Protein AF-A0A0D0DES0-F1 (afdb_monomer_lite)

Radius of gyration: 24.48 Å; chains: 1; bounding box: 82×35×66 Å

Structure (mmCIF, N/CA/C/O backbone):
data_AF-A0A0D0DES0-F1
#
_entry.id   AF-A0A0D0DES0-F1
#
loop_
_atom_site.group_PDB
_atom_site.id
_atom_site.type_symbol
_atom_site.label_atom_id
_atom_site.label_alt_id
_atom_site.label_comp_id
_atom_site.label_asym_id
_atom_site.label_entity_id
_atom_site.label_seq_id
_atom_site.pdbx_PDB_ins_code
_atom_site.Cartn_x
_atom_site.Cartn_y
_atom_site.Cartn_z
_atom_site.occupancy
_atom_site.B_iso_or_equiv
_atom_site.auth_seq_id
_atom_site.auth_comp_id
_atom_site.auth_asym_id
_atom_site.auth_atom_id
_atom_site.pdbx_PDB_model_num
ATOM 1 N N . MET A 1 1 ? 57.794 11.643 34.210 1.00 41.78 1 MET A N 1
ATOM 2 C CA . MET A 1 1 ? 56.710 10.810 33.647 1.00 41.78 1 MET A CA 1
ATOM 3 C C . MET A 1 1 ? 55.475 11.042 34.507 1.00 41.78 1 MET A C 1
ATOM 5 O O . MET A 1 1 ? 55.497 10.648 35.663 1.00 41.78 1 MET A O 1
ATOM 9 N N . SER A 1 2 ? 54.477 11.775 34.001 1.00 49.25 2 SER A N 1
ATOM 10 C CA . SER A 1 2 ? 53.238 12.084 34.739 1.00 49.25 2 SER A CA 1
ATOM 11 C C . SER A 1 2 ? 52.181 11.017 34.479 1.00 49.25 2 SER A C 1
ATOM 13 O O . SER A 1 2 ? 51.930 10.668 33.328 1.00 49.25 2 SER A O 1
ATOM 15 N N . ILE A 1 3 ? 51.573 10.518 35.551 1.00 53.69 3 ILE A N 1
ATOM 16 C CA . ILE A 1 3 ? 50.451 9.575 35.520 1.00 53.69 3 ILE A CA 1
ATOM 17 C C . ILE A 1 3 ? 49.173 10.373 35.194 1.00 53.69 3 ILE A C 1
ATOM 19 O O . ILE A 1 3 ? 48.960 11.417 35.817 1.00 53.69 3 ILE A O 1
ATOM 23 N N . PRO A 1 4 ? 48.336 9.947 34.229 1.00 51.12 4 PRO A N 1
ATOM 24 C CA . PRO A 1 4 ? 47.089 10.641 33.918 1.00 51.12 4 PRO A CA 1
ATOM 25 C C . PRO A 1 4 ? 46.045 10.426 35.032 1.00 51.12 4 PRO A C 1
ATOM 27 O O . PRO A 1 4 ? 46.088 9.404 35.722 1.00 51.12 4 PRO A O 1
ATOM 30 N N . PRO A 1 5 ? 45.107 11.371 35.234 1.00 58.03 5 PRO A N 1
ATOM 31 C CA . PRO A 1 5 ? 44.097 11.259 36.281 1.00 58.03 5 PRO A CA 1
ATOM 32 C C . PRO A 1 5 ? 43.093 10.134 35.968 1.00 58.03 5 PRO A C 1
ATOM 34 O O . PRO A 1 5 ? 42.875 9.814 34.795 1.00 58.03 5 PRO A O 1
ATOM 37 N N . PRO A 1 6 ? 42.462 9.527 36.990 1.00 58.41 6 PRO A N 1
ATOM 38 C CA . PRO A 1 6 ? 41.463 8.490 36.778 1.00 58.41 6 PRO A CA 1
ATOM 39 C C . PRO A 1 6 ? 40.201 9.082 36.138 1.00 58.41 6 PRO A C 1
ATOM 41 O O . PRO A 1 6 ? 39.759 10.177 36.487 1.00 58.41 6 PRO A O 1
ATOM 44 N N . PHE A 1 7 ? 39.620 8.340 35.193 1.00 40.28 7 PHE A N 1
ATOM 45 C CA . PHE A 1 7 ? 38.347 8.684 34.564 1.00 40.28 7 PHE A CA 1
ATOM 46 C C . PHE A 1 7 ? 37.220 8.774 35.609 1.00 40.28 7 PHE A C 1
ATOM 48 O O . PHE A 1 7 ? 37.188 7.963 36.540 1.00 40.28 7 PHE A O 1
ATOM 55 N N . PRO A 1 8 ? 36.268 9.714 35.462 1.00 44.91 8 PRO A N 1
ATOM 56 C CA . PRO A 1 8 ? 35.098 9.764 36.324 1.00 44.91 8 PRO A CA 1
ATOM 57 C C . PRO A 1 8 ? 34.258 8.498 36.125 1.00 44.91 8 PRO A C 1
ATOM 59 O O . PRO A 1 8 ? 33.900 8.139 35.003 1.00 44.91 8 PRO A O 1
ATOM 62 N N . SER A 1 9 ? 33.956 7.824 37.235 1.00 42.97 9 SER A N 1
ATOM 63 C CA . SER A 1 9 ? 33.038 6.688 37.288 1.00 42.97 9 SER A CA 1
ATOM 64 C C . SER A 1 9 ? 31.652 7.148 36.837 1.00 42.97 9 SER A C 1
ATOM 66 O O . SER A 1 9 ? 30.942 7.843 37.567 1.00 42.97 9 SER A O 1
ATOM 68 N N . VAL A 1 10 ? 31.280 6.806 35.604 1.00 43.94 10 VAL A N 1
ATOM 69 C CA . VAL A 1 10 ? 29.920 6.994 35.106 1.00 43.94 10 VAL A CA 1
ATOM 70 C C . VAL A 1 10 ? 29.057 5.964 35.822 1.00 43.94 10 VAL A C 1
ATOM 72 O O . VAL A 1 10 ? 29.125 4.770 35.533 1.00 43.94 10 VAL A O 1
ATOM 75 N N . SER A 1 11 ? 28.271 6.427 36.794 1.00 47.12 11 SER A N 1
ATOM 76 C CA . SER A 1 11 ? 27.208 5.612 37.379 1.00 47.12 11 SER A CA 1
ATOM 77 C C . SER A 1 11 ? 26.293 5.142 36.245 1.00 47.12 11 SER A C 1
ATOM 79 O O . SER A 1 11 ? 25.890 5.981 35.433 1.00 47.12 11 SER A O 1
ATOM 81 N N . PRO A 1 12 ? 25.974 3.840 36.135 1.00 45.28 12 PRO A N 1
ATOM 82 C CA . PRO A 1 12 ? 25.013 3.393 35.142 1.00 45.28 12 PRO A CA 1
ATOM 83 C C . PRO A 1 12 ? 23.701 4.134 35.390 1.00 45.28 12 PRO A C 1
ATOM 85 O O . PRO A 1 12 ? 23.205 4.174 36.517 1.00 45.28 12 PRO A O 1
ATOM 88 N N . ALA A 1 13 ? 23.188 4.768 34.334 1.00 44.91 13 ALA A N 1
ATOM 89 C CA . ALA A 1 13 ? 21.894 5.422 34.353 1.00 44.91 13 ALA A CA 1
ATOM 90 C C . ALA A 1 13 ? 20.861 4.457 34.945 1.00 44.91 13 ALA A C 1
ATOM 92 O O . ALA A 1 13 ? 20.762 3.302 34.525 1.00 44.91 13 ALA A O 1
ATOM 93 N N . SER A 1 14 ? 20.144 4.937 35.957 1.00 40.06 14 SER A N 1
ATOM 94 C CA . SER A 1 14 ? 19.060 4.233 36.625 1.00 40.06 14 SER A CA 1
ATOM 95 C C . SER A 1 14 ? 18.139 3.594 35.584 1.00 40.06 14 SER A C 1
ATOM 97 O O . SER A 1 14 ? 17.630 4.288 34.703 1.00 40.06 14 SER A O 1
ATOM 99 N N . LEU A 1 15 ? 17.930 2.276 35.677 1.00 38.75 15 LEU A N 1
ATOM 100 C CA . LEU A 1 15 ? 16.876 1.592 34.926 1.00 38.75 15 LEU A CA 1
ATOM 101 C C . LEU A 1 15 ? 15.549 2.347 35.130 1.00 38.75 15 LEU A C 1
ATOM 103 O O . LEU A 1 15 ? 15.260 2.724 36.271 1.00 38.75 15 LEU A O 1
ATOM 107 N N . PRO A 1 16 ? 14.742 2.572 34.074 1.00 35.97 16 PRO A N 1
ATOM 108 C CA . PRO A 1 16 ? 13.443 3.206 34.238 1.00 35.97 16 PRO A CA 1
ATOM 109 C C . PRO A 1 16 ? 12.611 2.391 35.230 1.00 35.97 16 PRO A C 1
ATOM 111 O O . PRO A 1 16 ? 12.548 1.159 35.161 1.00 35.97 16 PRO A O 1
ATOM 114 N N . SER A 1 17 ? 12.037 3.100 36.200 1.00 37.31 17 SER A N 1
ATOM 115 C CA . SER A 1 17 ? 11.248 2.532 37.282 1.00 37.31 17 SER A CA 1
ATOM 116 C C . SER A 1 17 ? 10.073 1.721 36.734 1.00 37.31 17 SER A C 1
ATOM 118 O O . SER A 1 17 ? 9.414 2.092 35.762 1.00 37.31 17 SER A O 1
ATOM 120 N N . GLN A 1 18 ? 9.788 0.591 37.383 1.00 45.06 18 GLN A N 1
ATOM 121 C CA . GLN A 1 18 ? 8.534 -0.126 37.187 1.00 45.06 18 GLN A CA 1
ATOM 122 C C . GLN A 1 18 ? 7.370 0.814 37.532 1.00 45.06 18 GLN A C 1
ATOM 124 O O . GLN A 1 18 ? 7.162 1.131 38.700 1.00 45.06 18 GLN A O 1
ATOM 129 N N . GLY A 1 19 ? 6.624 1.279 36.528 1.00 40.34 19 GLY A N 1
ATOM 130 C CA . GLY A 1 19 ? 5.429 2.093 36.761 1.00 40.34 19 GLY A CA 1
ATOM 131 C C . GLY A 1 19 ? 4.900 2.874 35.562 1.00 40.34 19 GLY A C 1
ATOM 132 O O . GLY A 1 19 ? 3.718 3.214 35.549 1.00 40.34 19 GLY A O 1
ATOM 133 N N . GLU A 1 20 ? 5.705 3.129 34.527 1.00 42.62 20 GLU A N 1
ATOM 134 C CA . GLU A 1 20 ? 5.168 3.738 33.309 1.00 42.62 20 GLU A CA 1
ATOM 135 C C . GLU A 1 20 ? 4.327 2.715 32.550 1.00 42.62 20 GLU A C 1
ATOM 137 O O . GLU A 1 20 ? 4.817 1.758 31.946 1.00 42.62 20 GLU A O 1
ATOM 142 N N . THR A 1 21 ? 3.012 2.904 32.611 1.00 59.81 21 THR A N 1
ATOM 143 C CA . THR A 1 21 ? 2.074 2.101 31.841 1.00 59.81 21 THR A CA 1
ATOM 144 C C . THR A 1 21 ? 2.213 2.508 30.376 1.00 59.81 21 THR A C 1
ATOM 146 O O . THR A 1 21 ? 1.573 3.452 29.919 1.00 59.81 21 THR A O 1
ATOM 149 N N . VAL A 1 22 ? 3.100 1.827 29.648 1.00 76.31 22 VAL A N 1
ATOM 150 C CA . VAL A 1 22 ? 3.381 2.125 28.239 1.00 76.31 22 VAL A CA 1
ATOM 151 C C . VAL A 1 22 ? 2.098 1.961 27.428 1.00 76.31 22 VAL A C 1
ATOM 153 O O . VAL A 1 22 ? 1.585 0.850 27.261 1.00 76.31 22 VAL A O 1
ATOM 156 N N . MET A 1 23 ? 1.580 3.080 26.925 1.00 82.94 23 MET A N 1
ATOM 157 C CA . MET A 1 23 ? 0.444 3.099 26.012 1.00 82.94 23 MET A CA 1
ATOM 158 C C . MET A 1 23 ? 0.814 2.383 24.714 1.00 82.94 23 MET A C 1
ATOM 160 O O . MET A 1 23 ? 1.867 2.631 24.126 1.00 82.94 23 MET A O 1
ATOM 164 N N . LYS A 1 24 ? -0.066 1.490 24.262 1.00 88.00 24 LYS A N 1
ATOM 165 C CA . LYS A 1 24 ? 0.086 0.730 23.022 1.00 88.00 24 LYS A CA 1
ATOM 166 C C . LYS A 1 24 ? -1.091 1.019 22.112 1.00 88.00 24 LYS A C 1
ATOM 168 O O . LYS A 1 24 ? -2.218 1.160 22.571 1.00 88.00 24 LYS A O 1
ATOM 173 N N . MET A 1 25 ? -0.856 1.061 20.813 1.00 87.44 25 MET A N 1
ATOM 174 C CA . MET A 1 25 ? -1.931 1.179 19.845 1.00 87.44 25 MET A CA 1
ATOM 175 C C . MET A 1 25 ? -2.432 -0.202 19.436 1.00 87.44 25 MET A C 1
ATOM 177 O O . MET A 1 25 ? -1.666 -1.084 19.048 1.00 87.44 25 MET A O 1
ATOM 181 N N . TRP A 1 26 ? -3.742 -0.379 19.505 1.00 90.06 26 TRP A N 1
ATOM 182 C CA . TRP A 1 26 ? -4.435 -1.605 19.147 1.00 90.06 26 TRP A CA 1
ATOM 183 C C . TRP A 1 26 ? -5.313 -1.357 17.933 1.00 90.06 26 TRP A C 1
ATOM 185 O O . TRP A 1 26 ? -6.008 -0.349 17.863 1.00 90.06 26 TRP A O 1
ATOM 195 N N . PHE A 1 27 ? -5.302 -2.295 16.994 1.00 89.06 27 PHE A N 1
ATOM 196 C CA . PHE A 1 27 ? -6.230 -2.348 15.873 1.00 89.06 27 PHE A CA 1
ATOM 197 C C . PHE A 1 27 ? -7.371 -3.300 16.230 1.00 89.06 27 PHE A C 1
ATOM 199 O O . PHE A 1 27 ? -7.124 -4.468 16.539 1.00 89.06 27 PHE A O 1
ATOM 206 N N . VAL A 1 28 ? -8.609 -2.811 16.216 1.00 92.25 28 VAL A N 1
ATOM 207 C CA . VAL A 1 28 ? -9.776 -3.501 16.779 1.00 92.25 28 VAL A CA 1
ATOM 208 C C . VAL A 1 28 ? -10.879 -3.649 15.733 1.00 92.25 28 VAL A C 1
ATOM 210 O O . VAL A 1 28 ? -11.209 -2.711 15.008 1.00 92.25 28 VAL A O 1
ATOM 213 N N . ARG A 1 29 ? -11.460 -4.849 15.645 1.00 93.31 29 ARG A N 1
ATOM 214 C CA . ARG A 1 29 ? -12.642 -5.160 14.833 1.00 93.31 29 ARG A CA 1
ATOM 215 C C . ARG A 1 29 ? -13.907 -5.004 15.659 1.00 93.31 29 ARG A C 1
ATOM 217 O O . ARG A 1 29 ? -14.063 -5.697 16.663 1.00 93.31 29 ARG A O 1
ATOM 224 N N . ILE A 1 30 ? -14.826 -4.188 15.164 1.00 95.38 30 ILE A N 1
ATOM 225 C CA . ILE A 1 30 ? -16.129 -3.940 15.768 1.00 95.38 30 ILE A CA 1
ATOM 226 C C . ILE A 1 30 ? -17.228 -4.697 15.013 1.00 95.38 30 ILE A C 1
ATOM 228 O O . ILE A 1 30 ? -17.261 -4.696 13.780 1.00 95.38 30 ILE A O 1
ATOM 232 N N . ILE A 1 31 ? -18.125 -5.348 15.755 1.00 92.38 31 ILE A N 1
ATOM 233 C CA . ILE A 1 31 ? -19.347 -5.980 15.253 1.00 92.38 31 ILE A CA 1
ATOM 234 C C . ILE A 1 31 ? -20.558 -5.474 16.070 1.00 92.38 31 ILE A C 1
ATOM 236 O O . ILE A 1 31 ? -20.526 -5.532 17.298 1.00 92.38 31 ILE A O 1
ATOM 240 N N . PRO A 1 32 ? -21.633 -4.994 15.418 1.00 92.06 32 PRO A N 1
ATOM 241 C CA . PRO A 1 32 ? -21.738 -4.763 13.976 1.00 92.06 32 PRO A CA 1
ATOM 242 C C . PRO A 1 32 ? -20.814 -3.620 13.523 1.00 92.06 32 PRO A C 1
ATOM 244 O O . PRO A 1 32 ? -20.529 -2.699 14.285 1.00 92.06 32 PRO A O 1
ATOM 247 N N . ALA A 1 33 ? -20.343 -3.666 12.272 1.00 88.62 33 ALA A N 1
ATOM 248 C CA . ALA A 1 33 ? -19.407 -2.668 11.735 1.00 88.62 33 ALA A CA 1
ATOM 249 C C . ALA A 1 33 ? -19.958 -1.230 11.806 1.00 88.62 33 ALA A C 1
ATOM 251 O O . ALA A 1 33 ? -19.199 -0.286 12.010 1.00 88.62 33 ALA A O 1
ATOM 252 N N . SER A 1 34 ? -21.284 -1.079 11.718 1.00 91.06 34 SER A N 1
ATOM 253 C CA . SER A 1 34 ? -22.003 0.190 11.873 1.00 91.06 34 SER A CA 1
ATOM 254 C C . SER A 1 34 ? -21.819 0.852 13.243 1.00 91.06 34 SER A C 1
ATOM 256 O O . SER A 1 34 ? -22.019 2.056 13.359 1.00 91.06 34 SER A O 1
ATOM 258 N N . SER A 1 35 ? -21.427 0.102 14.278 1.00 94.62 35 SER A N 1
ATOM 259 C CA . SER A 1 35 ? -21.197 0.641 15.624 1.00 94.62 35 SER A CA 1
ATOM 260 C C . SER A 1 35 ? -19.789 1.216 15.818 1.00 94.62 35 SER A C 1
ATOM 262 O O . SER A 1 35 ? -19.513 1.768 16.882 1.00 94.62 35 SER A O 1
ATOM 264 N N . ALA A 1 36 ? -18.886 1.112 14.835 1.00 92.25 36 ALA A N 1
ATOM 265 C CA . ALA A 1 36 ? -17.485 1.516 14.992 1.00 92.25 36 ALA A CA 1
ATOM 266 C C . ALA A 1 36 ? -17.313 2.995 15.359 1.00 92.25 36 ALA A C 1
ATOM 268 O O . ALA A 1 36 ? -16.625 3.292 16.336 1.00 92.25 36 ALA A O 1
ATOM 269 N N . SER A 1 37 ? -17.985 3.910 14.654 1.00 92.94 37 SER A N 1
ATOM 270 C CA . SER A 1 37 ? -17.907 5.349 14.944 1.00 92.94 37 SER A CA 1
ATOM 271 C C . SER A 1 37 ? -18.422 5.674 16.349 1.00 92.94 37 SER A C 1
ATOM 273 O O . SER A 1 37 ? -17.828 6.473 17.075 1.00 92.94 37 SER A O 1
ATOM 275 N N . TYR A 1 38 ? -19.512 5.017 16.762 1.00 94.94 38 TYR A N 1
ATOM 276 C CA . TYR A 1 38 ? -20.087 5.182 18.095 1.00 94.94 38 TYR A CA 1
ATOM 277 C C . TYR A 1 38 ? -19.131 4.682 19.184 1.00 94.94 38 TYR A C 1
ATOM 279 O O . TYR A 1 38 ? -18.850 5.412 20.133 1.00 94.94 38 TYR A O 1
ATOM 287 N N . ILE A 1 39 ? -18.568 3.481 19.030 1.00 96.12 39 ILE A N 1
ATOM 288 C CA . ILE A 1 39 ? -17.618 2.915 19.998 1.00 96.12 39 ILE A CA 1
ATOM 289 C C . ILE A 1 39 ? -16.345 3.759 20.087 1.00 96.12 39 ILE A C 1
ATOM 291 O O . ILE A 1 39 ? -15.898 4.053 21.194 1.00 96.12 39 ILE A O 1
ATOM 295 N N . ALA A 1 40 ? -15.806 4.229 18.958 1.00 94.44 40 ALA A N 1
ATOM 296 C CA . ALA A 1 40 ? -14.666 5.143 18.951 1.00 94.44 40 ALA A CA 1
ATOM 297 C C . ALA A 1 40 ? -14.977 6.443 19.716 1.00 94.44 40 ALA A C 1
ATOM 299 O O . ALA A 1 40 ? -14.160 6.910 20.507 1.00 94.44 40 ALA A O 1
ATOM 300 N N . SER A 1 41 ? -16.176 7.011 19.543 1.00 94.94 41 SER A N 1
ATOM 301 C CA . SER A 1 41 ? -16.619 8.178 20.318 1.00 94.94 41 SER A CA 1
ATOM 302 C C . SER A 1 41 ? -16.689 7.884 21.820 1.00 94.94 41 SER A C 1
ATOM 304 O O . SER A 1 41 ? -16.251 8.704 22.625 1.00 94.94 41 SER A O 1
ATOM 306 N N . MET A 1 42 ? -17.192 6.711 22.211 1.00 95.56 42 MET A N 1
ATOM 307 C CA . MET A 1 42 ? -17.300 6.315 23.619 1.00 95.56 42 MET A CA 1
ATOM 308 C C . MET A 1 42 ? -15.932 6.087 24.271 1.00 95.56 42 MET A C 1
ATOM 310 O O . MET A 1 42 ? -15.712 6.551 25.388 1.00 95.56 42 MET A O 1
ATOM 314 N N . TRP A 1 43 ? -14.984 5.473 23.563 1.00 95.56 43 TRP A N 1
ATOM 315 C CA . TRP A 1 43 ? -13.596 5.364 24.020 1.00 95.56 43 TRP A CA 1
ATOM 316 C C . TRP A 1 43 ? -12.926 6.730 24.185 1.00 95.56 43 TRP A C 1
ATOM 318 O O . TRP A 1 43 ? -12.323 6.975 25.228 1.00 95.56 43 TRP A O 1
ATOM 328 N N . ASN A 1 44 ? -13.115 7.650 23.233 1.00 94.25 44 ASN A N 1
ATOM 329 C CA . ASN A 1 44 ? -12.605 9.020 23.358 1.00 94.25 44 ASN A CA 1
ATOM 330 C C . ASN A 1 44 ? -13.195 9.753 24.571 1.00 94.25 44 ASN A C 1
ATOM 332 O O . ASN A 1 44 ? -12.462 10.417 25.301 1.00 94.25 44 ASN A O 1
ATOM 336 N N . LYS A 1 45 ? -14.498 9.596 24.843 1.00 94.00 45 LYS A N 1
ATOM 337 C CA . LYS A 1 45 ? -15.144 10.169 26.041 1.00 94.00 45 LYS A CA 1
ATOM 338 C C . LYS A 1 45 ? -14.568 9.628 27.350 1.00 94.00 45 LYS A C 1
ATOM 340 O O . LYS A 1 45 ? -14.600 10.327 28.355 1.00 94.00 45 LYS A O 1
ATOM 345 N N . ALA A 1 46 ? -14.036 8.412 27.334 1.00 91.56 46 ALA A N 1
ATOM 346 C CA . ALA A 1 46 ? -13.372 7.791 28.473 1.00 91.56 46 ALA A CA 1
ATOM 347 C C . ALA A 1 46 ? -11.857 8.062 28.530 1.00 91.56 46 ALA A C 1
ATOM 349 O O . ALA A 1 46 ? -11.153 7.444 29.325 1.00 91.56 46 ALA A O 1
ATOM 350 N N . GLY A 1 47 ? -11.343 8.959 27.682 1.00 90.56 47 GLY A N 1
ATOM 351 C CA . GLY A 1 47 ? -9.933 9.350 27.666 1.00 90.56 47 GLY A CA 1
ATOM 352 C C . GLY A 1 47 ? -9.011 8.411 26.885 1.00 90.56 47 GLY A C 1
ATOM 353 O O . GLY A 1 47 ? -7.796 8.592 26.921 1.00 90.56 47 GLY A O 1
ATOM 354 N N . LEU A 1 48 ? -9.550 7.428 26.159 1.00 91.75 48 LEU A N 1
ATOM 355 C CA . LEU A 1 48 ? -8.763 6.588 25.258 1.00 91.75 48 LEU A CA 1
ATOM 356 C C . LEU A 1 48 ? -8.712 7.240 23.878 1.00 91.75 48 LEU A C 1
ATOM 358 O O . LEU A 1 48 ? -9.750 7.429 23.250 1.00 91.75 48 LEU A O 1
ATOM 362 N N . ALA A 1 49 ? -7.512 7.544 23.381 1.00 89.31 49 ALA A N 1
ATOM 363 C CA . ALA A 1 49 ? -7.348 8.080 22.033 1.00 89.31 49 ALA A CA 1
ATOM 364 C C . ALA A 1 49 ? -7.757 7.018 21.002 1.00 89.31 49 ALA A C 1
ATOM 366 O O . ALA A 1 49 ? -7.014 6.059 20.769 1.00 89.31 49 ALA A O 1
ATOM 367 N N . ALA A 1 50 ? -8.942 7.178 20.412 1.00 90.62 50 ALA A N 1
ATOM 368 C CA . ALA A 1 50 ? -9.529 6.226 19.481 1.00 90.62 50 ALA A CA 1
ATOM 369 C C . ALA A 1 50 ? -9.936 6.888 18.161 1.00 90.62 50 ALA A C 1
ATOM 371 O O . ALA A 1 50 ? -10.447 8.007 18.133 1.00 90.62 50 ALA A O 1
ATOM 372 N N . SER A 1 51 ? -9.751 6.181 17.050 1.00 84.56 51 SER A N 1
ATOM 373 C CA . SER A 1 51 ? -10.095 6.676 15.718 1.00 84.56 51 SER A CA 1
ATOM 374 C C . SER A 1 51 ? -10.639 5.551 14.850 1.00 84.56 51 SER A C 1
ATOM 376 O O . SER A 1 51 ? -10.056 4.469 14.776 1.00 84.56 51 SER A O 1
ATOM 378 N N . GLU A 1 52 ? -11.769 5.790 14.188 1.00 82.19 52 GLU A N 1
ATOM 379 C CA . GLU A 1 52 ? -12.252 4.864 13.169 1.00 82.19 52 GLU A CA 1
ATOM 380 C C . GLU A 1 52 ? -11.340 4.918 11.939 1.00 82.19 52 GLU A C 1
ATOM 382 O O . GLU A 1 52 ? -10.924 5.981 11.469 1.00 82.19 52 GLU A O 1
ATOM 387 N N . HIS A 1 53 ? -11.029 3.749 11.394 1.00 74.06 53 HIS A N 1
ATOM 388 C CA . HIS A 1 53 ? -10.185 3.642 10.224 1.00 74.06 53 HIS A CA 1
ATOM 389 C C . HIS A 1 53 ? -10.952 4.057 8.961 1.00 74.06 53 HIS A C 1
ATOM 391 O O . HIS A 1 53 ? -11.860 3.358 8.517 1.00 74.06 53 HIS A O 1
ATOM 397 N N . LYS A 1 54 ? -10.519 5.144 8.309 1.00 58.91 54 LYS A N 1
ATOM 398 C CA . LYS A 1 54 ? -11.199 5.740 7.139 1.00 58.91 54 LYS A CA 1
ATOM 399 C C . LYS A 1 54 ? -11.454 4.772 5.977 1.00 58.91 54 LYS A C 1
ATOM 401 O O . LYS A 1 54 ? -12.428 4.929 5.254 1.00 58.91 54 LYS A O 1
ATOM 406 N N . LEU A 1 55 ? -10.565 3.798 5.777 1.00 53.28 55 LEU A N 1
ATOM 407 C CA . LEU A 1 55 ? -10.649 2.860 4.649 1.00 53.28 55 LEU A CA 1
ATOM 408 C C . LEU A 1 55 ? -11.304 1.521 5.002 1.00 53.28 55 LEU A C 1
ATOM 410 O O . LEU A 1 55 ? -11.687 0.784 4.099 1.00 53.28 55 LEU A O 1
ATOM 414 N N . LEU A 1 56 ? -11.389 1.172 6.291 1.00 65.62 56 LEU A N 1
ATOM 415 C CA . LEU A 1 56 ? -11.721 -0.184 6.724 1.00 65.62 56 LEU A CA 1
ATOM 416 C C . LEU A 1 56 ? -12.923 -0.134 7.647 1.00 65.62 56 LEU A C 1
ATOM 418 O O . LEU A 1 56 ? -12.799 0.076 8.851 1.00 65.62 56 LEU A O 1
ATOM 422 N N . TRP A 1 57 ? -14.093 -0.334 7.053 1.00 75.88 57 TRP A N 1
ATOM 423 C CA . TRP A 1 57 ? -15.348 -0.228 7.775 1.00 75.88 57 TRP A CA 1
ATOM 424 C C . TRP A 1 57 ? -15.413 -1.229 8.935 1.00 75.88 57 TRP A C 1
ATOM 426 O O . TRP A 1 57 ? -15.021 -2.395 8.802 1.00 75.88 57 TRP A O 1
ATOM 436 N N . GLY A 1 58 ? -15.874 -0.766 10.097 1.00 83.38 58 GLY A N 1
ATOM 437 C CA . GLY A 1 58 ? -15.914 -1.583 11.306 1.00 83.38 58 GLY A CA 1
ATOM 438 C C . GLY A 1 58 ? -14.565 -1.728 12.014 1.00 83.38 58 GLY A C 1
ATOM 439 O O . GLY A 1 58 ? -14.439 -2.589 12.886 1.00 83.38 58 GLY A O 1
ATOM 440 N N . ARG A 1 59 ? -13.532 -0.960 11.637 1.00 86.88 59 ARG A N 1
ATOM 441 C CA . ARG A 1 59 ? -12.207 -1.010 12.272 1.00 86.88 59 ARG A CA 1
ATOM 442 C C . ARG A 1 59 ? -11.909 0.275 13.019 1.00 86.88 59 ARG A C 1
ATOM 444 O O . ARG A 1 59 ? -12.087 1.364 12.488 1.00 86.88 59 ARG A O 1
ATOM 451 N N . VAL A 1 60 ? -11.407 0.132 14.236 1.00 89.69 60 VAL A N 1
ATOM 452 C CA . VAL A 1 60 ? -11.042 1.248 15.108 1.00 89.69 60 VAL A CA 1
ATOM 453 C C . VAL A 1 60 ? -9.631 1.017 15.620 1.00 89.69 60 VAL A C 1
ATOM 455 O O . VAL A 1 60 ? -9.277 -0.107 15.978 1.00 89.69 60 VAL A O 1
ATOM 458 N N . THR A 1 61 ? -8.820 2.064 15.658 1.00 89.50 61 THR A N 1
ATOM 459 C CA . THR A 1 61 ? -7.580 2.067 16.431 1.00 89.50 61 THR A CA 1
ATOM 460 C C . THR A 1 61 ? -7.815 2.714 17.779 1.00 89.50 61 THR A C 1
ATOM 462 O O . THR A 1 61 ? -8.570 3.676 17.882 1.00 89.50 61 THR A O 1
ATOM 465 N N . VAL A 1 62 ? -7.184 2.181 18.821 1.00 91.56 62 VAL A N 1
ATOM 466 C CA . VAL A 1 62 ? -7.281 2.721 20.179 1.00 91.56 62 VAL A CA 1
ATOM 467 C C . VAL A 1 62 ? -5.929 2.638 20.874 1.00 91.56 62 VAL A C 1
ATOM 469 O O . VAL A 1 62 ? -5.263 1.603 20.827 1.00 91.56 62 VAL A O 1
ATOM 472 N N . SER A 1 63 ? -5.508 3.734 21.500 1.00 90.69 63 SER A N 1
ATOM 473 C CA . SER A 1 63 ? -4.331 3.762 22.365 1.00 90.69 63 SER A CA 1
ATOM 474 C C . SER A 1 63 ? -4.730 3.344 23.776 1.00 90.69 63 SER A C 1
ATOM 476 O O . SER A 1 63 ? -5.547 4.005 24.417 1.00 90.69 63 SER A O 1
ATOM 478 N N . ALA A 1 64 ? -4.195 2.219 24.238 1.00 91.94 64 ALA A N 1
ATOM 479 C CA . ALA A 1 64 ? -4.457 1.667 25.556 1.00 91.94 64 ALA A CA 1
ATOM 480 C C . ALA A 1 64 ? -3.293 0.778 26.035 1.00 91.94 64 ALA A C 1
ATOM 482 O O . ALA A 1 64 ? -2.614 0.148 25.220 1.00 91.94 64 ALA A O 1
ATOM 483 N N . PRO A 1 65 ? -3.086 0.635 27.352 1.00 90.56 65 PRO A N 1
ATOM 484 C CA . PRO A 1 65 ? -2.069 -0.265 27.907 1.00 90.56 65 PRO A CA 1
ATOM 485 C C . PRO A 1 65 ? -2.259 -1.730 27.505 1.00 90.56 65 PRO A C 1
ATOM 487 O O . PRO A 1 65 ? -1.304 -2.462 27.230 1.00 90.56 65 PRO A O 1
ATOM 490 N N . SER A 1 66 ? -3.519 -2.163 27.476 1.00 93.19 66 SER A N 1
ATOM 491 C CA . SER A 1 66 ? -3.921 -3.541 27.238 1.00 93.19 66 SER A CA 1
ATOM 492 C C . SER A 1 66 ? -5.329 -3.605 26.634 1.00 93.19 66 SER A C 1
ATOM 494 O O . SER A 1 66 ? -6.088 -2.634 26.707 1.00 93.19 66 SER A O 1
ATOM 496 N N . PRO A 1 67 ? -5.724 -4.765 26.080 1.00 93.25 67 PRO A N 1
ATOM 497 C CA . PRO A 1 67 ? -7.068 -4.953 25.553 1.00 93.25 67 PRO A CA 1
ATOM 498 C C . PRO A 1 67 ? -8.172 -4.826 26.598 1.00 93.25 67 PRO A C 1
ATOM 500 O O . PRO A 1 67 ? -9.251 -4.319 26.300 1.00 93.25 67 PRO A O 1
ATOM 503 N N . SER A 1 68 ? -7.893 -5.238 27.838 1.00 93.12 68 SER A N 1
ATOM 504 C CA . SER A 1 68 ? -8.859 -5.131 28.932 1.00 93.12 68 SER A CA 1
ATOM 505 C C . SER A 1 68 ? -9.300 -3.686 29.156 1.00 93.12 68 SER A C 1
ATOM 507 O O . SER A 1 68 ? -10.487 -3.451 29.357 1.00 93.12 68 SER A O 1
ATOM 509 N N . THR A 1 69 ? -8.391 -2.711 29.035 1.00 93.62 69 THR A N 1
ATOM 510 C CA . THR A 1 69 ? -8.706 -1.292 29.235 1.00 93.62 69 THR A CA 1
ATOM 511 C C . THR A 1 69 ? -9.835 -0.820 28.323 1.00 93.62 69 THR A C 1
ATOM 513 O O . THR A 1 69 ? -10.809 -0.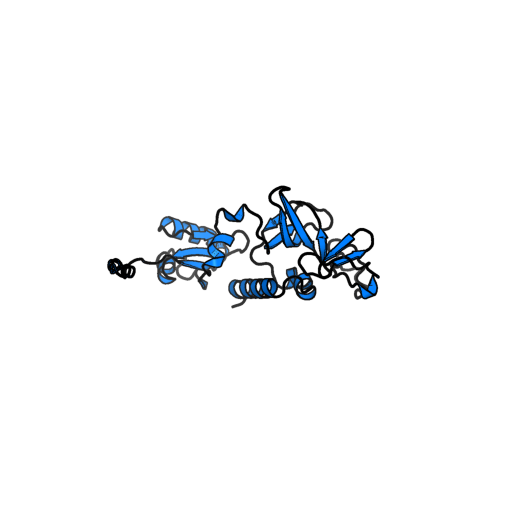260 28.811 1.00 93.62 69 THR A O 1
ATOM 516 N N . PHE A 1 70 ? -9.755 -1.065 27.012 1.00 93.56 70 PHE A N 1
ATOM 517 C CA . PHE A 1 70 ? -10.804 -0.597 26.102 1.00 93.56 70 PHE A CA 1
ATOM 518 C C . PHE A 1 70 ? -12.051 -1.492 26.122 1.00 93.56 70 PHE A C 1
ATOM 520 O O . PHE A 1 70 ? -13.147 -1.003 25.865 1.00 93.56 70 PHE A O 1
ATOM 527 N N . ILE A 1 71 ? -11.930 -2.776 26.476 1.00 95.38 71 ILE A N 1
ATOM 528 C CA . ILE A 1 71 ? -13.092 -3.665 26.631 1.00 95.38 71 ILE A CA 1
ATOM 529 C C . ILE A 1 71 ? -13.955 -3.234 27.826 1.00 95.38 71 ILE A C 1
ATOM 531 O O . ILE A 1 71 ? -15.173 -3.170 27.700 1.00 95.38 71 ILE A O 1
ATOM 535 N N . HIS A 1 72 ? -13.348 -2.870 28.960 1.00 92.88 72 HIS A N 1
ATOM 536 C CA . HIS A 1 72 ? -14.085 -2.425 30.154 1.00 92.88 72 HIS A CA 1
ATOM 537 C C . HIS A 1 72 ? -14.839 -1.106 29.967 1.00 92.88 72 HIS A C 1
ATOM 539 O O . HIS A 1 72 ? -15.796 -0.834 30.683 1.00 92.88 72 HIS A O 1
ATOM 545 N N . VAL A 1 73 ? -14.407 -0.296 29.007 1.00 92.75 73 VAL A N 1
ATOM 546 C CA . VAL A 1 73 ? -14.995 1.011 28.700 1.00 92.75 73 VAL A CA 1
ATOM 547 C C . VAL A 1 73 ? -16.145 0.895 27.688 1.00 92.75 73 VAL A C 1
ATOM 549 O O . VAL A 1 73 ? -16.812 1.882 27.374 1.00 92.75 73 VAL A O 1
ATOM 552 N N . LEU A 1 74 ? -16.410 -0.307 27.162 1.00 93.75 74 LEU A N 1
ATOM 553 C CA . LEU A 1 74 ? -17.499 -0.505 26.214 1.00 93.75 74 LEU A CA 1
ATOM 554 C C . LEU A 1 74 ? -18.857 -0.128 26.831 1.00 93.75 74 LEU A C 1
ATOM 556 O O . LEU A 1 74 ? -19.131 -0.450 27.990 1.00 93.75 74 LEU A O 1
ATOM 560 N N . PRO A 1 75 ? -19.749 0.506 26.050 1.00 90.44 75 PRO A N 1
ATOM 561 C CA . PRO A 1 75 ? -21.118 0.751 26.480 1.00 90.44 75 PRO A CA 1
ATOM 562 C C . PRO A 1 75 ? -21.820 -0.568 26.838 1.00 90.44 75 PRO A C 1
ATOM 564 O O . PRO A 1 75 ? -21.639 -1.550 26.114 1.00 90.44 75 PRO A O 1
ATOM 567 N N . PRO A 1 76 ? -22.695 -0.603 27.860 1.00 90.62 76 PRO A N 1
ATOM 568 C CA . PRO A 1 76 ? -23.421 -1.822 28.232 1.00 90.62 76 PRO A CA 1
ATOM 569 C C . PRO A 1 76 ? -24.212 -2.448 27.074 1.00 90.62 76 PRO A C 1
ATOM 571 O O . PRO A 1 76 ? -24.279 -3.667 26.957 1.00 90.62 76 PRO A O 1
ATOM 574 N N . SER A 1 77 ? -24.753 -1.618 26.175 1.00 91.19 77 SER A N 1
ATOM 575 C CA . SER A 1 77 ? -25.477 -2.051 24.970 1.00 91.19 77 SER A CA 1
ATOM 576 C C . SER A 1 77 ? -24.590 -2.665 23.878 1.00 91.19 77 SER A C 1
ATOM 578 O O . SER A 1 77 ? -25.110 -3.203 22.907 1.00 91.19 77 SER A O 1
ATOM 580 N N . HIS A 1 78 ? -23.266 -2.569 24.015 1.00 93.00 78 HIS A N 1
ATOM 581 C CA . HIS A 1 78 ? -22.258 -2.969 23.028 1.00 93.00 78 HIS A CA 1
ATOM 582 C C . HIS A 1 78 ? -21.109 -3.758 23.686 1.00 93.00 78 HIS A C 1
ATOM 584 O O . HIS A 1 78 ? -19.973 -3.751 23.207 1.00 93.00 78 HIS A O 1
ATOM 590 N N . SER A 1 79 ? -21.389 -4.444 24.798 1.00 90.62 79 SER A N 1
ATOM 591 C CA . SER A 1 79 ? -20.390 -5.158 25.608 1.00 90.62 79 SER A CA 1
ATOM 592 C C . SER A 1 79 ? -19.653 -6.263 24.841 1.00 90.62 79 SER A C 1
ATOM 594 O O . SER A 1 79 ? -18.490 -6.541 25.120 1.00 90.62 79 SER A O 1
ATOM 596 N N . SER A 1 80 ? -20.295 -6.852 23.829 1.00 91.00 80 SER A N 1
ATOM 597 C CA . SER A 1 80 ? -19.729 -7.884 22.953 1.00 91.00 80 SER A CA 1
ATOM 598 C C . SER A 1 80 ? -19.286 -7.355 21.586 1.00 91.00 80 SER A C 1
ATOM 600 O O . SER A 1 80 ? -19.051 -8.138 20.667 1.00 91.00 80 SER A O 1
ATOM 602 N N . SER A 1 81 ? -19.202 -6.033 21.401 1.00 92.62 81 SER A N 1
ATOM 603 C CA . SER A 1 81 ? -18.946 -5.466 20.075 1.00 92.62 81 SER A CA 1
ATOM 604 C C . SER A 1 81 ? -17.500 -5.591 19.607 1.00 92.62 81 SER A C 1
ATOM 606 O O . SER A 1 81 ? -17.242 -5.475 18.412 1.00 92.62 81 SER A O 1
ATOM 608 N N . VAL A 1 82 ? -16.546 -5.851 20.500 1.00 94.19 82 VAL A N 1
ATOM 609 C CA . VAL A 1 82 ? -15.166 -6.163 20.107 1.00 94.19 82 VAL A CA 1
ATOM 610 C C . VAL A 1 82 ? -15.093 -7.629 19.684 1.00 94.19 82 VAL A C 1
ATOM 612 O O . VAL A 1 82 ? -15.160 -8.522 20.519 1.00 94.19 82 VAL A O 1
ATOM 615 N N . ASN A 1 83 ? -14.917 -7.878 18.386 1.00 90.88 83 ASN A N 1
ATOM 616 C CA . ASN A 1 83 ? -14.784 -9.238 17.857 1.00 90.88 83 ASN A CA 1
ATOM 617 C C . ASN A 1 83 ? -13.340 -9.750 17.954 1.00 90.88 83 ASN A C 1
ATOM 619 O O . ASN A 1 83 ? -13.076 -10.856 18.411 1.00 90.88 83 ASN A O 1
ATOM 623 N N . CYS A 1 84 ? -12.376 -8.945 17.505 1.00 89.38 84 CYS A N 1
ATOM 624 C CA . CYS A 1 84 ? -10.964 -9.295 17.606 1.00 89.38 84 CYS A CA 1
ATOM 625 C C . CYS A 1 84 ? -10.081 -8.049 17.617 1.00 89.38 84 CYS A C 1
ATOM 627 O O . CYS A 1 84 ? -10.465 -6.998 17.108 1.00 89.38 84 CYS A O 1
ATOM 629 N N . TYR A 1 85 ? -8.879 -8.176 18.173 1.00 92.69 85 TYR A N 1
ATOM 630 C CA . TYR A 1 85 ? -7.886 -7.105 18.199 1.00 92.69 85 TYR A CA 1
ATOM 631 C C . TYR A 1 85 ? -6.478 -7.637 17.913 1.00 92.69 85 TYR A C 1
ATOM 633 O O . TYR A 1 85 ? -6.210 -8.842 17.997 1.00 92.69 85 TYR A O 1
ATOM 641 N N . SER A 1 86 ? -5.579 -6.736 17.535 1.00 88.75 86 SER A N 1
ATOM 642 C CA . SER A 1 86 ? -4.152 -6.996 17.345 1.00 88.75 86 SER A CA 1
ATOM 643 C C . SER A 1 86 ? -3.345 -5.762 17.718 1.00 88.75 86 SER A C 1
ATOM 645 O O . SER A 1 86 ? -3.782 -4.637 17.483 1.00 88.75 86 SER A O 1
ATOM 647 N N . LEU A 1 87 ? -2.162 -5.975 18.284 1.00 87.19 87 LEU A N 1
ATOM 648 C CA . LEU A 1 87 ? -1.221 -4.898 18.562 1.00 87.19 87 LEU A CA 1
ATOM 649 C C . LEU A 1 87 ? -0.713 -4.305 17.239 1.00 87.19 87 LEU A C 1
ATOM 651 O O . LEU A 1 87 ? -0.329 -5.054 16.339 1.00 87.19 87 LEU A O 1
ATOM 655 N N . VAL A 1 88 ? -0.711 -2.978 17.128 1.00 79.06 88 VAL A N 1
ATOM 656 C CA . VAL A 1 88 ? -0.041 -2.266 16.035 1.00 79.06 88 VAL A CA 1
ATOM 657 C C . VAL A 1 88 ? 1.459 -2.220 16.364 1.00 79.06 88 VAL A C 1
ATOM 659 O O . VAL A 1 88 ? 1.803 -1.800 17.473 1.00 79.06 88 VAL A O 1
ATOM 662 N N . PRO A 1 89 ? 2.357 -2.679 15.471 1.00 74.12 89 PRO A N 1
ATOM 663 C CA . PRO A 1 89 ? 3.807 -2.567 15.659 1.00 74.12 89 PRO A CA 1
ATOM 664 C C . PRO A 1 89 ? 4.261 -1.110 15.724 1.00 74.12 89 PRO A C 1
ATOM 666 O O . PRO A 1 89 ? 3.691 -0.281 15.023 1.00 74.12 89 PRO A O 1
ATOM 669 N N . ALA A 1 90 ? 5.280 -0.804 16.539 1.00 66.69 90 ALA A N 1
ATOM 670 C CA . ALA A 1 90 ? 5.802 0.555 16.764 1.00 66.69 90 ALA A CA 1
ATOM 671 C C . ALA A 1 90 ? 6.116 1.302 15.454 1.00 66.69 90 ALA A C 1
ATOM 673 O O . ALA A 1 90 ? 5.784 2.480 15.312 1.00 66.69 90 ALA A O 1
ATOM 674 N N . GLU A 1 91 ? 6.668 0.595 14.466 1.00 60.97 91 GLU A N 1
ATOM 675 C CA . GLU A 1 91 ? 6.964 1.139 13.138 1.00 60.97 91 GLU A CA 1
ATOM 676 C C . GLU A 1 91 ? 5.728 1.626 12.354 1.00 60.97 91 GLU A C 1
ATOM 678 O O . GLU A 1 91 ? 5.831 2.535 11.529 1.00 60.97 91 GLU A O 1
ATOM 683 N N . ASP A 1 92 ? 4.543 1.079 12.631 1.00 61.69 92 ASP A N 1
ATOM 684 C CA . ASP A 1 92 ? 3.315 1.395 11.898 1.00 61.69 92 ASP A CA 1
ATOM 685 C C . ASP A 1 92 ? 2.555 2.596 12.511 1.00 61.69 92 ASP A C 1
ATOM 687 O O . ASP A 1 92 ? 1.654 3.142 11.869 1.00 61.69 92 ASP A O 1
ATOM 691 N N . TYR A 1 93 ? 2.935 3.073 13.710 1.00 60.53 93 TYR A N 1
ATOM 692 C CA . TYR A 1 93 ? 2.273 4.202 14.401 1.00 60.53 93 TYR A CA 1
ATOM 693 C C . TYR A 1 93 ? 2.383 5.490 13.580 1.00 60.53 93 TYR A C 1
ATOM 695 O O . TYR A 1 93 ? 1.411 6.233 13.432 1.00 60.53 93 TYR A O 1
ATOM 703 N N . ILE A 1 94 ? 3.568 5.727 13.013 1.00 52.47 94 ILE A N 1
ATOM 704 C CA . ILE A 1 94 ? 3.882 6.914 12.211 1.00 52.47 94 ILE A CA 1
ATOM 705 C C . ILE A 1 94 ? 3.119 6.873 10.882 1.00 52.47 94 ILE A C 1
ATOM 707 O O . ILE A 1 94 ? 2.596 7.895 10.445 1.00 52.47 94 ILE A O 1
ATOM 711 N N . CYS A 1 95 ? 2.995 5.688 10.274 1.00 52.12 95 CYS A N 1
ATOM 712 C CA . CYS A 1 95 ? 2.303 5.510 8.998 1.00 52.12 95 CYS A CA 1
ATOM 713 C C . CYS A 1 95 ? 0.783 5.659 9.118 1.00 52.12 95 CYS A C 1
ATOM 715 O O . CYS A 1 95 ? 0.142 6.146 8.191 1.00 52.12 95 CYS A O 1
ATOM 717 N N . LEU A 1 96 ? 0.199 5.232 10.240 1.00 50.03 96 LEU A N 1
ATOM 718 C CA . LEU A 1 96 ? -1.248 5.276 10.435 1.00 50.03 96 LEU A CA 1
ATOM 719 C C . LEU A 1 96 ? -1.739 6.631 10.992 1.00 50.03 96 LEU A C 1
ATOM 721 O O . LEU A 1 96 ? -2.869 7.015 10.692 1.00 50.03 96 LEU A O 1
ATOM 725 N N . PHE A 1 97 ? -0.927 7.352 11.788 1.00 47.72 97 PHE A N 1
ATOM 726 C CA . PHE A 1 97 ? -1.394 8.526 12.557 1.00 47.72 97 PHE A CA 1
ATOM 727 C C . PHE A 1 97 ? -0.393 9.691 12.706 1.00 47.72 97 PHE A C 1
ATOM 729 O O . PHE A 1 97 ? -0.718 10.677 13.367 1.00 47.72 97 PHE A O 1
ATOM 736 N N . GLY A 1 98 ? 0.813 9.618 12.133 1.00 39.22 98 GLY A N 1
ATOM 737 C CA . GLY A 1 98 ? 1.826 10.671 12.268 1.00 39.22 98 GLY A CA 1
ATOM 738 C C . GLY A 1 98 ? 1.637 11.852 11.306 1.00 39.22 98 GLY A C 1
ATOM 739 O O . GLY A 1 98 ? 1.125 11.694 10.204 1.00 39.22 98 GLY A O 1
ATOM 740 N N . ILE A 1 99 ? 2.144 13.034 11.681 1.00 37.81 99 ILE A N 1
ATOM 741 C CA . ILE A 1 99 ? 2.282 14.221 10.801 1.00 37.81 99 ILE A CA 1
ATOM 742 C C . ILE A 1 99 ? 3.143 13.899 9.560 1.00 37.81 99 ILE A C 1
ATOM 744 O O . ILE A 1 99 ? 2.942 14.479 8.497 1.00 37.81 99 ILE A O 1
ATOM 748 N N . ALA A 1 100 ? 4.020 12.893 9.655 1.00 39.44 100 ALA A N 1
ATOM 749 C CA . ALA A 1 100 ? 4.745 12.300 8.529 1.00 39.44 100 ALA A CA 1
ATOM 750 C C . ALA A 1 100 ? 3.834 11.673 7.448 1.00 39.44 100 ALA A C 1
ATOM 752 O O . ALA A 1 100 ? 4.315 11.360 6.366 1.00 39.44 100 ALA A O 1
ATOM 753 N N . ALA A 1 101 ? 2.522 11.538 7.683 1.00 49.72 101 ALA A N 1
ATOM 754 C CA . ALA A 1 101 ? 1.536 11.248 6.639 1.00 49.72 101 ALA A CA 1
ATOM 755 C C . ALA A 1 101 ? 1.417 12.370 5.580 1.00 49.72 101 ALA A C 1
ATOM 757 O O . ALA A 1 101 ? 0.755 12.175 4.561 1.00 49.72 101 ALA A O 1
ATOM 758 N N . LEU A 1 102 ? 2.030 13.540 5.815 1.00 51.56 102 LEU A N 1
ATOM 759 C CA . LEU A 1 102 ? 2.108 14.649 4.859 1.00 51.56 102 LEU A CA 1
ATOM 760 C C . LEU A 1 102 ? 3.247 14.493 3.842 1.00 51.56 102 LEU A C 1
ATOM 762 O O . LEU A 1 102 ? 3.144 15.038 2.742 1.00 51.56 102 LEU A O 1
ATOM 766 N N . GLU A 1 103 ? 4.310 13.760 4.181 1.00 60.06 103 GLU A N 1
ATOM 767 C CA . GLU A 1 103 ? 5.427 13.521 3.267 1.00 60.06 103 GLU A CA 1
ATOM 768 C C . GLU A 1 103 ? 5.251 12.193 2.516 1.00 60.06 103 GLU A C 1
ATOM 770 O O . GLU A 1 103 ? 4.762 11.210 3.083 1.00 60.06 103 GLU A O 1
ATOM 775 N N . PRO A 1 104 ? 5.622 12.125 1.225 1.00 69.44 104 PRO A N 1
ATOM 776 C CA . PRO A 1 104 ? 5.550 10.876 0.483 1.00 69.44 104 PRO A CA 1
ATOM 777 C C . PRO A 1 104 ? 6.493 9.819 1.072 1.00 69.44 104 PRO A C 1
ATOM 779 O O . PRO A 1 104 ? 7.704 10.013 1.127 1.00 69.44 104 PRO A O 1
ATOM 782 N N . GLN A 1 105 ? 5.936 8.679 1.476 1.00 76.06 105 GLN A N 1
ATOM 783 C CA . GLN A 1 105 ? 6.685 7.506 1.896 1.00 76.06 105 GLN A CA 1
ATOM 784 C C . GLN A 1 105 ? 7.342 6.834 0.695 1.00 76.06 105 GLN A C 1
ATOM 786 O O . GLN A 1 105 ? 6.707 6.577 -0.332 1.00 76.06 105 GLN A O 1
ATOM 791 N N . VAL A 1 106 ? 8.621 6.515 0.857 1.00 80.50 106 VAL A N 1
ATOM 792 C CA . VAL A 1 106 ? 9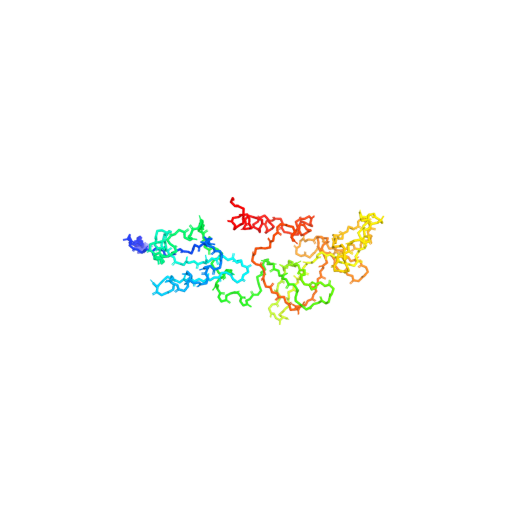.419 5.784 -0.120 1.00 80.50 106 VAL A CA 1
ATOM 793 C C . VAL A 1 106 ? 10.218 4.708 0.625 1.00 80.50 106 VAL A C 1
ATOM 795 O O . VAL A 1 106 ? 11.024 5.064 1.484 1.00 80.50 106 VAL A O 1
ATOM 798 N N . PRO A 1 107 ? 10.041 3.417 0.304 1.00 85.00 107 PRO A N 1
ATOM 799 C CA . PRO A 1 107 ? 9.023 2.879 -0.599 1.00 85.00 107 PRO A CA 1
ATOM 800 C C . PRO A 1 107 ? 7.600 3.037 -0.038 1.00 85.00 107 PRO A C 1
ATOM 802 O O . PRO A 1 107 ? 7.390 3.039 1.174 1.00 85.00 107 PRO A O 1
ATOM 805 N N . GLY A 1 108 ? 6.605 3.166 -0.919 1.00 86.62 108 GLY A N 1
ATOM 806 C CA . GLY A 1 108 ? 5.218 3.400 -0.507 1.00 86.62 108 GLY A CA 1
ATOM 807 C C . GLY A 1 108 ? 4.189 3.046 -1.575 1.00 86.62 108 GLY A C 1
ATOM 808 O O . GLY A 1 108 ? 4.492 3.012 -2.767 1.00 86.62 108 GLY A O 1
ATOM 809 N N . TRP A 1 109 ? 2.953 2.788 -1.147 1.00 87.81 109 TRP A N 1
ATOM 810 C CA . TRP A 1 109 ? 1.831 2.511 -2.044 1.00 87.81 109 TRP A CA 1
ATOM 811 C C . TRP A 1 109 ? 0.946 3.729 -2.220 1.00 87.81 109 TRP A C 1
ATOM 813 O O . TRP A 1 109 ? 0.589 4.401 -1.254 1.00 87.81 109 TRP A O 1
ATOM 823 N N . TYR A 1 110 ? 0.535 3.960 -3.459 1.00 86.00 110 TYR A N 1
ATOM 824 C CA . TYR A 1 110 ? -0.224 5.136 -3.844 1.00 86.00 110 TYR A CA 1
ATOM 825 C C . TYR A 1 110 ? -1.322 4.786 -4.836 1.00 86.00 110 TYR A C 1
ATOM 827 O O . TYR A 1 110 ? -1.089 4.076 -5.810 1.00 86.00 110 TYR A O 1
ATOM 835 N N . LYS A 1 111 ? -2.525 5.306 -4.613 1.00 85.75 111 LYS A N 1
ATOM 836 C CA . LYS A 1 111 ? -3.648 5.221 -5.542 1.00 85.75 111 LYS A CA 1
ATOM 837 C C . LYS A 1 111 ? -3.703 6.473 -6.400 1.00 85.75 111 LYS A C 1
ATOM 839 O O . LYS A 1 111 ? -3.698 7.582 -5.877 1.00 85.75 111 LYS A O 1
ATOM 844 N N . ILE A 1 112 ? -3.825 6.313 -7.709 1.00 84.56 112 ILE A N 1
ATOM 845 C CA . ILE A 1 112 ? -3.888 7.438 -8.647 1.00 84.56 112 ILE A CA 1
ATOM 846 C C . ILE A 1 112 ? -5.306 8.014 -8.703 1.00 84.56 112 ILE A C 1
ATOM 848 O O . ILE A 1 112 ? -6.267 7.314 -9.004 1.00 84.56 112 ILE A O 1
ATOM 852 N N . LEU A 1 113 ? -5.452 9.316 -8.473 1.00 78.88 113 LEU A N 1
ATOM 853 C CA . LEU A 1 113 ? -6.733 10.035 -8.494 1.00 78.88 113 LEU A CA 1
ATOM 854 C C . LEU A 1 113 ? -6.946 10.823 -9.790 1.00 78.88 113 LEU A C 1
ATOM 856 O O . LEU A 1 113 ? -8.075 10.909 -10.283 1.00 78.88 113 LEU A O 1
ATOM 860 N N . LYS A 1 114 ? -5.878 11.401 -10.358 1.00 73.44 114 LYS A N 1
ATOM 861 C CA . LYS A 1 114 ? -5.948 12.221 -11.581 1.00 73.44 114 LYS A CA 1
ATOM 862 C C . LYS A 1 114 ? -4.937 11.780 -12.638 1.00 73.44 114 LYS A C 1
ATOM 864 O O . LYS A 1 114 ? -3.889 12.386 -12.816 1.00 73.44 114 LYS A O 1
ATOM 869 N N . CYS A 1 115 ? -5.304 10.732 -13.367 1.00 74.19 115 CYS A N 1
ATOM 870 C CA . CYS A 1 115 ? -4.748 10.357 -14.667 1.00 74.19 115 CYS A CA 1
ATOM 871 C C . CYS A 1 115 ? -5.807 9.509 -15.375 1.00 74.19 115 CYS A C 1
ATOM 873 O O . CYS A 1 115 ? -6.103 8.432 -14.882 1.00 74.19 115 CYS A O 1
ATOM 875 N N . ARG A 1 116 ? -6.419 9.966 -16.480 1.00 72.75 116 ARG A N 1
ATOM 876 C CA . ARG A 1 116 ? -7.599 9.279 -17.063 1.00 72.75 116 ARG A CA 1
ATOM 877 C C . ARG A 1 116 ? -7.390 7.777 -17.280 1.00 72.75 116 ARG A C 1
ATOM 879 O O . ARG A 1 116 ? -8.303 7.010 -17.021 1.00 72.75 116 ARG A O 1
ATOM 886 N N . MET A 1 117 ? -6.200 7.377 -17.721 1.00 78.81 117 MET A N 1
ATOM 887 C CA . MET A 1 117 ? -5.913 5.985 -18.061 1.00 78.81 117 MET A CA 1
ATOM 888 C C . MET A 1 117 ? -5.533 5.111 -16.857 1.00 78.81 117 MET A C 1
ATOM 890 O O . MET A 1 117 ? -5.803 3.917 -16.885 1.00 78.81 117 MET A O 1
ATOM 894 N N . TYR A 1 118 ? -4.932 5.691 -15.814 1.00 81.50 118 TYR A N 1
ATOM 895 C CA . TYR A 1 118 ? -4.476 4.968 -14.616 1.00 81.50 118 TYR A CA 1
ATOM 896 C C . TYR A 1 118 ? -5.276 5.336 -13.356 1.00 81.50 118 TYR A C 1
ATOM 898 O O . TYR A 1 118 ? -4.885 5.002 -12.244 1.00 81.50 118 TYR A O 1
ATOM 906 N N . LYS A 1 119 ? -6.392 6.062 -13.485 1.00 83.00 119 LYS A N 1
ATOM 907 C CA . LYS A 1 119 ? -7.204 6.490 -12.341 1.00 83.00 119 LYS A CA 1
ATOM 908 C C . LYS A 1 119 ? -7.730 5.260 -11.604 1.00 83.00 119 LYS A C 1
ATOM 910 O O . LYS A 1 119 ? -8.341 4.385 -12.198 1.00 83.00 119 LYS A O 1
ATOM 915 N N . GLY A 1 120 ? -7.529 5.240 -10.294 1.00 79.56 120 GLY A N 1
ATOM 916 C CA . GLY A 1 120 ? -7.884 4.134 -9.417 1.00 79.56 120 GLY A CA 1
ATOM 917 C C . GLY A 1 120 ? -6.801 3.064 -9.297 1.00 79.56 120 GLY A C 1
ATOM 918 O O . GLY A 1 120 ? -6.890 2.263 -8.366 1.00 79.56 120 GLY A O 1
ATOM 919 N N . ASP A 1 121 ? -5.780 3.074 -10.159 1.00 83.81 121 ASP A N 1
ATOM 920 C CA . ASP A 1 121 ? -4.697 2.099 -10.093 1.00 83.81 121 ASP A CA 1
ATOM 921 C C . ASP A 1 121 ? -3.777 2.357 -8.906 1.00 83.81 121 ASP A C 1
ATOM 923 O O . ASP A 1 121 ? -3.562 3.495 -8.475 1.00 83.81 121 ASP A O 1
ATOM 927 N N . LEU A 1 122 ? -3.238 1.252 -8.394 1.00 87.25 122 LEU A N 1
ATOM 928 C CA . LEU A 1 122 ? -2.217 1.242 -7.365 1.00 87.25 122 LEU A CA 1
ATOM 929 C C . LEU A 1 122 ? -0.830 1.267 -7.984 1.00 87.25 122 LEU A C 1
ATOM 931 O O . LEU A 1 122 ? -0.548 0.593 -8.976 1.00 87.25 122 LEU A O 1
ATOM 935 N N . ALA A 1 123 ? 0.020 2.045 -7.342 1.00 88.88 123 ALA A N 1
ATOM 936 C CA . ALA A 1 123 ? 1.311 2.445 -7.827 1.00 88.88 123 ALA A CA 1
ATOM 937 C C . ALA A 1 123 ? 2.333 2.342 -6.699 1.00 88.88 123 ALA A C 1
ATOM 939 O O . ALA A 1 123 ? 2.025 2.640 -5.543 1.00 88.88 123 ALA A O 1
ATOM 940 N N . TYR A 1 124 ? 3.542 1.928 -7.048 1.00 90.88 124 TYR A N 1
ATOM 941 C CA . TYR A 1 124 ? 4.655 1.822 -6.117 1.00 90.88 124 TYR A CA 1
ATOM 942 C C . TYR A 1 124 ? 5.544 3.059 -6.251 1.00 90.88 124 TYR A C 1
ATOM 944 O O . TYR A 1 124 ? 6.017 3.360 -7.346 1.00 90.88 124 TYR A O 1
ATOM 952 N N . ALA A 1 125 ? 5.759 3.792 -5.162 1.00 88.88 125 ALA A N 1
ATOM 953 C CA . ALA A 1 125 ? 6.692 4.910 -5.132 1.00 88.88 125 ALA A CA 1
ATOM 954 C C . ALA A 1 125 ? 8.117 4.383 -4.957 1.00 88.88 125 ALA A C 1
ATOM 956 O O . ALA A 1 125 ? 8.463 3.843 -3.909 1.00 88.88 125 ALA A O 1
ATOM 957 N N . LEU A 1 126 ? 8.932 4.562 -5.996 1.00 86.62 126 LEU A N 1
ATOM 958 C CA . LEU A 1 126 ? 10.330 4.149 -6.014 1.00 86.62 126 LEU A CA 1
ATOM 959 C C . LEU A 1 126 ? 11.246 5.194 -5.371 1.00 86.62 126 LEU A C 1
ATOM 961 O O . LEU A 1 126 ? 12.188 4.849 -4.666 1.00 86.62 126 LEU A O 1
ATOM 965 N N . SER A 1 127 ? 10.999 6.471 -5.648 1.00 82.56 127 SER A N 1
ATOM 966 C CA . SER A 1 127 ? 11.771 7.577 -5.085 1.00 82.56 127 SER A CA 1
ATOM 967 C C . SER A 1 127 ? 10.930 8.842 -5.006 1.00 82.56 127 SER A C 1
ATOM 969 O O . SER A 1 127 ? 9.929 8.984 -5.712 1.00 82.56 127 SER A O 1
ATOM 971 N N . TYR A 1 128 ? 11.354 9.772 -4.160 1.00 81.19 128 TYR A N 1
ATOM 972 C CA . TYR A 1 128 ? 10.756 11.091 -4.024 1.00 81.19 128 TYR A CA 1
ATOM 973 C C . TYR A 1 128 ? 11.862 12.136 -4.047 1.00 81.19 128 TYR A C 1
ATOM 975 O O . TYR A 1 128 ? 12.845 12.021 -3.319 1.00 81.19 128 TYR A O 1
ATOM 983 N N . ASP A 1 129 ? 11.698 13.134 -4.904 1.00 77.69 129 ASP A N 1
ATOM 984 C CA . ASP A 1 129 ? 12.539 14.317 -4.938 1.00 77.69 129 ASP A CA 1
ATOM 985 C C . ASP A 1 129 ? 11.792 15.471 -4.265 1.00 77.69 129 ASP A C 1
ATOM 987 O O . ASP A 1 129 ? 10.787 15.969 -4.778 1.00 77.69 129 ASP A O 1
ATOM 991 N N . ALA A 1 130 ? 12.297 15.893 -3.105 1.00 73.44 130 ALA A N 1
ATOM 992 C CA . ALA A 1 130 ? 11.733 16.995 -2.340 1.00 73.44 130 ALA A CA 1
ATOM 993 C C . ALA A 1 130 ? 11.854 18.342 -3.073 1.00 73.44 130 ALA A C 1
ATOM 995 O O . ALA A 1 130 ? 10.946 19.168 -2.964 1.00 73.44 130 ALA A O 1
ATOM 996 N N . ALA A 1 131 ? 12.919 18.552 -3.859 1.00 75.12 131 ALA A N 1
ATOM 997 C CA . ALA A 1 131 ? 13.173 19.815 -4.551 1.00 75.12 131 ALA A CA 1
ATOM 998 C C . ALA A 1 131 ? 12.160 20.053 -5.677 1.00 75.12 131 ALA A C 1
ATOM 1000 O O . ALA A 1 131 ? 11.609 21.145 -5.803 1.00 75.12 131 ALA A O 1
ATOM 1001 N N . SER A 1 132 ? 11.864 19.016 -6.462 1.00 71.44 132 SER A N 1
ATOM 1002 C CA . SER A 1 132 ? 10.835 19.071 -7.506 1.00 71.44 132 SER A CA 1
ATOM 1003 C C . SER A 1 132 ? 9.446 18.643 -7.022 1.00 71.44 132 SER A C 1
ATOM 1005 O O . SER A 1 132 ? 8.479 18.698 -7.786 1.00 71.44 132 SER A O 1
ATOM 1007 N N . SER A 1 133 ? 9.319 18.210 -5.761 1.00 70.88 133 SER A N 1
ATOM 1008 C CA . SER A 1 133 ? 8.098 17.610 -5.206 1.00 70.88 133 SER A CA 1
ATOM 1009 C C . SER A 1 133 ? 7.527 16.483 -6.083 1.00 70.88 133 SER A C 1
ATOM 1011 O O . SER A 1 133 ? 6.305 16.291 -6.149 1.00 70.88 133 SER A O 1
ATOM 1013 N N . CYS A 1 134 ? 8.396 15.751 -6.783 1.00 73.12 134 CYS A N 1
ATOM 1014 C CA . CYS A 1 134 ? 8.022 14.702 -7.722 1.00 73.12 134 CYS A CA 1
ATOM 1015 C C . CYS A 1 134 ? 8.365 13.324 -7.167 1.00 73.12 134 CYS A C 1
ATOM 1017 O O . CYS A 1 134 ? 9.472 13.076 -6.697 1.00 73.12 134 CYS A O 1
ATOM 1019 N N . SER A 1 135 ? 7.412 12.401 -7.270 1.00 74.69 135 SER A N 1
ATOM 1020 C CA . SER A 1 135 ? 7.648 10.986 -6.999 1.00 74.69 135 SER A CA 1
ATOM 1021 C C . SER A 1 135 ? 7.860 10.240 -8.310 1.00 74.69 135 SER A C 1
ATOM 1023 O O . SER A 1 135 ? 7.118 10.448 -9.274 1.00 74.69 135 SER A O 1
ATOM 1025 N N . ASN A 1 136 ? 8.839 9.341 -8.323 1.00 82.44 136 ASN A N 1
ATOM 1026 C CA . ASN A 1 136 ? 8.982 8.333 -9.362 1.00 82.44 136 ASN A CA 1
ATOM 1027 C C . ASN A 1 136 ? 8.068 7.173 -9.003 1.00 82.44 136 ASN A C 1
ATOM 1029 O O . ASN A 1 136 ? 8.293 6.479 -8.010 1.00 82.44 136 ASN A O 1
ATOM 1033 N N . ILE A 1 137 ? 7.013 6.998 -9.789 1.00 87.06 137 ILE A N 1
ATOM 1034 C CA . ILE A 1 137 ? 5.964 6.033 -9.497 1.00 87.06 137 ILE A CA 1
ATOM 1035 C C . ILE A 1 137 ? 5.974 4.937 -10.562 1.00 87.06 137 ILE A C 1
ATOM 1037 O O . ILE A 1 137 ? 6.044 5.216 -11.759 1.00 87.06 137 ILE A O 1
ATOM 1041 N N . LEU A 1 138 ? 5.892 3.687 -10.110 1.00 90.19 138 LEU A N 1
ATOM 1042 C CA . LEU A 1 138 ? 5.894 2.488 -10.937 1.00 90.19 138 LEU A CA 1
ATOM 1043 C C . LEU A 1 138 ? 4.505 1.840 -10.983 1.00 90.19 138 LEU A C 1
ATOM 1045 O O . LEU A 1 138 ? 3.880 1.562 -9.951 1.00 90.19 138 LEU A O 1
ATOM 1049 N N . LEU A 1 139 ? 4.032 1.577 -12.199 1.00 89.56 139 LEU A N 1
ATOM 1050 C CA . LEU A 1 139 ? 2.694 1.064 -12.499 1.00 89.56 139 LEU A CA 1
ATOM 1051 C C . LEU A 1 139 ? 2.746 -0.129 -13.442 1.00 89.56 139 LEU A C 1
ATOM 1053 O O . LEU A 1 139 ? 3.608 -0.220 -14.311 1.00 89.56 139 LEU A O 1
ATOM 1057 N N . ALA A 1 140 ? 1.761 -1.014 -13.343 1.00 88.38 140 ALA A N 1
ATOM 1058 C CA . ALA A 1 140 ? 1.536 -1.984 -14.404 1.00 88.38 140 ALA A CA 1
ATOM 1059 C C . ALA A 1 140 ? 1.038 -1.272 -15.674 1.00 88.38 140 ALA A C 1
ATOM 1061 O O . ALA A 1 140 ? 0.209 -0.363 -15.604 1.00 88.38 140 ALA A O 1
ATOM 1062 N N . SER A 1 141 ? 1.541 -1.678 -16.839 1.00 86.94 141 SER A N 1
ATOM 1063 C CA . SER A 1 141 ? 1.269 -0.984 -18.097 1.00 86.94 141 SER A CA 1
ATOM 1064 C C . SER A 1 141 ? -0.127 -1.296 -18.625 1.00 86.94 141 SER A C 1
ATOM 1066 O O . SER A 1 141 ? -0.560 -2.446 -18.605 1.00 86.94 141 SER A O 1
ATOM 1068 N N . ARG A 1 142 ? -0.800 -0.274 -19.164 1.00 82.38 142 ARG A N 1
ATOM 1069 C CA . ARG A 1 142 ? -2.021 -0.404 -19.987 1.00 82.38 142 ARG A CA 1
ATOM 1070 C C . ARG A 1 142 ? -1.761 -0.145 -21.479 1.00 82.38 142 ARG A C 1
ATOM 1072 O O . ARG A 1 142 ? -2.689 -0.196 -22.284 1.00 82.38 142 ARG A O 1
ATOM 1079 N N . TYR A 1 143 ? -0.513 0.165 -21.847 1.00 74.75 143 TYR A N 1
ATOM 1080 C CA . TYR A 1 143 ? -0.102 0.469 -23.226 1.00 74.75 143 TYR A CA 1
ATOM 1081 C C . TYR A 1 143 ? 0.283 -0.764 -24.040 1.00 74.75 143 TYR A C 1
ATOM 1083 O O . TYR A 1 143 ? 0.425 -0.680 -25.260 1.00 74.75 143 TYR A O 1
ATOM 1091 N N . LEU A 1 144 ? 0.496 -1.891 -23.370 1.00 75.31 144 LEU A N 1
ATOM 1092 C CA . LEU A 1 144 ? 0.935 -3.123 -23.997 1.00 75.31 144 LEU A CA 1
ATOM 1093 C C . LEU A 1 144 ? -0.285 -4.032 -24.202 1.00 75.31 144 LEU A C 1
ATOM 1095 O O . LEU A 1 144 ? -1.074 -4.188 -23.267 1.00 75.31 144 LEU A O 1
ATOM 1099 N N . PRO A 1 145 ? -0.471 -4.611 -25.398 1.00 65.94 145 PRO A N 1
ATOM 1100 C CA . PRO A 1 145 ? -1.464 -5.660 -25.587 1.00 65.94 145 PRO A CA 1
ATOM 1101 C C . PRO A 1 145 ? -1.024 -6.886 -24.786 1.00 65.94 145 PRO A C 1
ATOM 1103 O O . PRO A 1 145 ? 0.108 -7.321 -24.948 1.00 65.94 145 PRO A O 1
ATOM 1106 N N . ASP A 1 146 ? -1.873 -7.440 -23.920 1.00 60.34 146 ASP A N 1
ATOM 1107 C CA . ASP A 1 146 ? -1.521 -8.659 -23.188 1.00 60.34 146 ASP A CA 1
ATOM 1108 C C . ASP A 1 146 ? -1.488 -9.855 -24.162 1.00 60.34 146 ASP A C 1
ATOM 1110 O O . ASP A 1 146 ? -2.541 -10.260 -24.655 1.00 60.34 146 ASP A O 1
ATOM 1114 N N . PRO A 1 147 ? -0.315 -10.454 -24.444 1.00 53.81 147 PRO A N 1
ATOM 1115 C CA . PRO A 1 147 ? -0.197 -11.542 -25.410 1.00 53.81 147 PRO A CA 1
ATOM 1116 C C . PRO A 1 147 ? -0.752 -12.866 -24.866 1.00 53.81 147 PRO A C 1
ATOM 1118 O O . PRO A 1 147 ? -0.841 -13.844 -25.604 1.00 53.81 147 PRO A O 1
ATOM 1121 N N . THR A 1 148 ? -1.097 -12.924 -23.574 1.00 54.84 148 THR A N 1
ATOM 1122 C CA . THR A 1 148 ? -1.774 -14.071 -22.955 1.00 54.84 148 THR A CA 1
ATOM 1123 C C . THR A 1 148 ? -3.296 -13.943 -22.960 1.00 54.84 148 THR A C 1
ATOM 1125 O O . THR A 1 148 ? -3.985 -14.942 -22.752 1.00 54.84 148 THR A O 1
ATOM 1128 N N . CYS A 1 149 ? -3.825 -12.759 -23.280 1.00 53.78 149 CYS A N 1
ATOM 1129 C CA . CYS A 1 149 ? -5.249 -12.539 -23.488 1.00 53.78 149 CYS A CA 1
ATOM 1130 C C . CYS A 1 149 ? -5.625 -13.053 -24.885 1.00 53.78 149 CYS A C 1
ATOM 1132 O O . CYS A 1 149 ? -5.434 -12.373 -25.893 1.00 53.78 149 CYS A O 1
ATOM 1134 N N . ARG A 1 150 ? -6.076 -14.309 -24.965 1.00 49.19 150 ARG A N 1
ATOM 1135 C CA . ARG A 1 150 ? -6.602 -14.880 -26.210 1.00 49.19 150 ARG A CA 1
ATOM 1136 C C . ARG A 1 150 ? -7.962 -14.253 -26.497 1.00 49.19 150 ARG A C 1
ATOM 1138 O O . ARG A 1 150 ? -8.836 -14.302 -25.641 1.00 49.19 150 ARG A O 1
ATOM 1145 N N . ASP A 1 151 ? -8.116 -13.707 -27.700 1.00 45.09 151 ASP A N 1
ATOM 1146 C CA . ASP A 1 151 ? -9.363 -13.206 -28.287 1.00 45.09 151 ASP A CA 1
ATOM 1147 C C . ASP A 1 151 ? -10.605 -13.982 -27.808 1.00 45.09 151 ASP A C 1
ATOM 1149 O O . ASP A 1 151 ? -10.823 -15.109 -28.262 1.00 45.09 151 ASP A O 1
ATOM 1153 N N . ARG A 1 152 ? -11.372 -13.393 -26.872 1.00 43.44 152 ARG A N 1
ATOM 1154 C CA . ARG A 1 152 ? -12.816 -13.590 -26.566 1.00 43.44 152 ARG A CA 1
ATOM 1155 C C . ARG A 1 152 ? -13.157 -13.155 -25.138 1.00 43.44 152 ARG A C 1
ATOM 1157 O O . ARG A 1 152 ? -13.779 -13.888 -24.375 1.00 43.44 152 ARG A O 1
ATOM 1164 N N . ASP A 1 153 ? -12.799 -11.931 -24.792 1.00 44.47 153 ASP A N 1
ATOM 1165 C CA . ASP A 1 153 ? -13.255 -11.320 -23.548 1.00 44.47 153 ASP A CA 1
ATOM 1166 C C . ASP A 1 153 ? -14.053 -10.051 -23.855 1.00 44.47 153 ASP A C 1
ATOM 1168 O O . ASP A 1 153 ? -13.828 -8.971 -23.317 1.00 44.47 153 ASP A O 1
ATOM 1172 N N . ASP A 1 154 ? -15.086 -10.216 -24.684 1.00 43.47 154 ASP A N 1
ATOM 1173 C CA . ASP A 1 154 ? -16.126 -9.205 -24.943 1.00 43.47 154 ASP A CA 1
ATOM 1174 C C . ASP A 1 154 ? -16.901 -8.815 -23.658 1.00 43.47 154 ASP A C 1
ATOM 1176 O O . ASP A 1 154 ? -17.794 -7.969 -23.677 1.00 43.47 154 ASP A O 1
ATOM 1180 N N . LYS A 1 155 ? -16.568 -9.450 -22.524 1.00 44.06 155 LYS A N 1
ATOM 1181 C CA . LYS A 1 155 ? -17.101 -9.201 -21.181 1.00 44.06 155 LYS A CA 1
ATOM 1182 C C . LYS A 1 155 ? -16.148 -8.435 -20.262 1.00 44.06 155 LYS A C 1
ATOM 1184 O O . LYS A 1 155 ? -16.553 -8.077 -19.156 1.00 44.06 155 LYS A O 1
ATOM 1189 N N . ILE A 1 156 ? -14.912 -8.165 -20.681 1.00 45.59 156 ILE A N 1
ATOM 1190 C CA . ILE A 1 156 ? -14.012 -7.303 -19.919 1.00 45.59 156 ILE A CA 1
ATOM 1191 C C . ILE A 1 156 ? -14.447 -5.858 -20.179 1.00 45.59 156 ILE A C 1
ATOM 1193 O O . ILE A 1 156 ? -14.227 -5.294 -21.249 1.00 45.59 156 ILE A O 1
ATOM 1197 N N . GLY A 1 157 ? -15.144 -5.274 -19.201 1.00 39.06 157 GLY A N 1
ATOM 1198 C CA . GLY A 1 157 ? -15.640 -3.901 -19.283 1.00 39.06 157 GLY A CA 1
ATOM 1199 C C . GLY A 1 157 ? -14.534 -2.905 -19.650 1.00 39.06 157 GLY A C 1
ATOM 1200 O O . GLY A 1 157 ? -13.363 -3.110 -19.336 1.00 39.06 157 GLY A O 1
ATOM 1201 N N . GLN A 1 158 ? -14.919 -1.792 -20.282 1.00 44.22 158 GLN A N 1
ATOM 1202 C CA . GLN A 1 158 ? -14.017 -0.743 -20.787 1.00 44.22 158 GLN A CA 1
ATOM 1203 C C . GLN A 1 158 ? -12.994 -0.201 -19.756 1.00 44.22 158 GLN A C 1
ATOM 1205 O O . GLN A 1 158 ? -11.967 0.348 -20.156 1.00 44.22 158 GLN A O 1
ATOM 1210 N N . ASP A 1 159 ? -13.218 -0.400 -18.451 1.00 46.91 159 ASP A N 1
ATOM 1211 C CA . ASP A 1 159 ? -12.290 -0.041 -17.362 1.00 46.91 159 ASP A CA 1
ATOM 1212 C C . ASP A 1 159 ? -11.082 -0.993 -17.201 1.00 46.91 159 ASP A C 1
ATOM 1214 O O . ASP A 1 159 ? -10.085 -0.656 -16.547 1.00 46.91 159 ASP A O 1
ATOM 1218 N N . GLN A 1 160 ? -11.116 -2.168 -17.830 1.00 47.47 160 GLN A N 1
ATOM 1219 C CA . GLN A 1 160 ? -10.092 -3.207 -17.748 1.00 47.47 160 GLN A CA 1
ATOM 1220 C C . GLN A 1 160 ? -9.413 -3.452 -19.105 1.00 47.47 160 GLN A C 1
ATOM 1222 O O . GLN A 1 160 ? -9.359 -4.573 -19.597 1.00 47.47 160 GLN A O 1
ATOM 1227 N N . LYS A 1 161 ? -8.751 -2.446 -19.693 1.00 54.00 161 LYS A N 1
ATOM 1228 C CA . LYS A 1 161 ? -7.548 -2.815 -20.465 1.00 54.00 161 LYS A CA 1
ATOM 1229 C C . LYS A 1 161 ? -6.644 -3.594 -19.510 1.00 54.00 161 LYS A C 1
ATOM 1231 O O . LYS A 1 161 ? -6.234 -3.028 -18.493 1.00 54.00 161 LYS A O 1
ATOM 1236 N N . ALA A 1 162 ? -6.428 -4.881 -19.787 1.00 65.12 162 ALA A N 1
ATOM 1237 C CA . ALA A 1 162 ? -5.664 -5.763 -18.919 1.00 65.12 162 ALA A CA 1
ATOM 1238 C C . ALA A 1 162 ? -4.309 -5.112 -18.619 1.00 65.12 162 ALA A C 1
ATOM 1240 O O . ALA A 1 162 ? -3.533 -4.791 -19.520 1.00 65.12 162 ALA A O 1
ATOM 1241 N N . ARG A 1 163 ? -4.069 -4.836 -17.336 1.00 78.94 163 ARG A N 1
ATOM 1242 C CA . ARG A 1 163 ? -2.778 -4.337 -16.875 1.00 78.94 163 ARG A CA 1
ATOM 1243 C C . ARG A 1 163 ? -1.785 -5.478 -17.009 1.00 78.94 163 ARG A C 1
ATOM 1245 O O . ARG A 1 163 ? -2.067 -6.577 -16.539 1.00 78.94 163 ARG A O 1
ATOM 1252 N N . CYS A 1 164 ? -0.627 -5.220 -17.592 1.00 83.56 164 CYS A N 1
ATOM 1253 C CA . CYS A 1 164 ? 0.391 -6.247 -17.752 1.00 83.56 164 CYS A CA 1
ATOM 1254 C C . CYS A 1 164 ? 1.794 -5.719 -17.458 1.00 83.56 164 CYS A C 1
ATOM 1256 O O . CYS A 1 164 ? 2.059 -4.513 -17.414 1.00 83.56 164 CYS A O 1
ATOM 1258 N N . LEU A 1 165 ? 2.692 -6.670 -17.222 1.00 87.50 165 LEU A N 1
ATOM 1259 C CA . LEU A 1 165 ? 4.116 -6.411 -17.096 1.00 87.50 165 LEU A CA 1
ATOM 1260 C C . LEU A 1 165 ? 4.748 -6.309 -18.480 1.00 87.50 165 LEU A C 1
ATOM 1262 O O . LEU A 1 165 ? 4.425 -7.068 -19.397 1.00 87.50 165 LEU A O 1
ATOM 1266 N N . PHE A 1 166 ? 5.688 -5.384 -18.612 1.00 88.75 166 PHE A N 1
ATOM 1267 C CA . PHE A 1 166 ? 6.538 -5.306 -19.782 1.00 88.75 166 PHE A CA 1
ATOM 1268 C C . PHE A 1 166 ? 7.448 -6.531 -19.850 1.00 88.75 166 PHE A C 1
ATOM 1270 O O . PHE A 1 166 ? 8.199 -6.805 -18.925 1.00 88.75 166 PHE A O 1
ATOM 1277 N N . LYS A 1 167 ? 7.393 -7.260 -20.964 1.00 88.25 167 LYS A N 1
ATOM 1278 C CA . LYS A 1 167 ? 8.252 -8.418 -21.226 1.00 88.25 167 LYS A CA 1
ATOM 1279 C C . LYS A 1 167 ? 9.286 -8.029 -22.289 1.00 88.25 167 LYS A C 1
ATOM 1281 O O . LYS A 1 167 ? 8.909 -7.940 -23.461 1.00 88.25 167 LYS A O 1
ATOM 1286 N N . PRO A 1 168 ? 10.558 -7.780 -21.919 1.00 83.56 168 PRO A N 1
ATOM 1287 C CA . PRO A 1 168 ? 11.583 -7.315 -22.859 1.00 83.56 168 PRO A CA 1
ATOM 1288 C C . PRO A 1 168 ? 11.734 -8.219 -24.086 1.00 83.56 168 PRO A C 1
ATOM 1290 O O . PRO A 1 168 ? 11.875 -7.720 -25.201 1.00 83.56 168 PRO A O 1
ATOM 1293 N N . GLU A 1 169 ? 11.615 -9.532 -23.881 1.00 84.12 169 GLU A N 1
ATOM 1294 C CA . GLU A 1 169 ? 11.705 -10.575 -24.910 1.00 84.12 169 GLU A CA 1
ATOM 1295 C C . GLU A 1 169 ? 10.624 -10.447 -25.993 1.00 84.12 169 GLU A C 1
ATOM 1297 O O . GLU A 1 169 ? 10.887 -10.681 -27.169 1.00 84.12 169 GLU A O 1
ATOM 1302 N N . LEU A 1 170 ? 9.412 -10.033 -25.611 1.00 84.50 170 LEU A N 1
ATOM 1303 C CA . LEU A 1 170 ? 8.273 -9.932 -26.528 1.00 84.50 170 LEU A CA 1
ATOM 1304 C C . LEU A 1 170 ? 8.231 -8.585 -27.246 1.00 84.50 170 LEU A C 1
ATOM 1306 O O . LEU A 1 170 ? 7.901 -8.513 -28.428 1.00 84.50 170 LEU A O 1
ATOM 1310 N N . TYR A 1 171 ? 8.569 -7.509 -26.537 1.00 82.75 171 TYR A N 1
ATOM 1311 C CA . TYR A 1 171 ? 8.413 -6.146 -27.048 1.00 82.75 171 TYR A CA 1
ATOM 1312 C C . TYR A 1 171 ? 9.705 -5.539 -27.595 1.00 82.75 171 TYR A C 1
ATOM 1314 O O . TYR A 1 171 ? 9.681 -4.401 -28.064 1.00 82.75 171 TYR A O 1
ATOM 1322 N N . ARG A 1 172 ? 10.825 -6.276 -27.550 1.00 82.06 172 ARG A N 1
ATOM 1323 C CA . ARG A 1 172 ? 12.150 -5.825 -28.011 1.00 82.06 172 ARG A CA 1
ATOM 1324 C C . ARG A 1 172 ? 12.521 -4.455 -27.431 1.00 82.06 172 ARG A C 1
ATOM 1326 O O . ARG A 1 172 ? 12.796 -3.507 -28.163 1.00 82.06 172 ARG A O 1
ATOM 1333 N N . GLY A 1 173 ? 12.454 -4.332 -26.106 1.00 82.69 173 GLY A N 1
ATOM 1334 C CA . GLY A 1 173 ? 12.860 -3.106 -25.415 1.00 82.69 173 GLY A CA 1
ATOM 1335 C C . GLY A 1 173 ? 14.353 -2.842 -25.563 1.00 82.69 173 GLY A C 1
ATOM 1336 O O . GLY A 1 173 ? 15.156 -3.766 -25.446 1.00 82.69 173 GLY A O 1
ATOM 1337 N N . ALA A 1 174 ? 14.731 -1.583 -25.769 1.00 88.19 174 ALA A N 1
ATOM 1338 C CA . ALA A 1 174 ? 16.127 -1.178 -25.709 1.00 88.19 174 ALA A CA 1
ATOM 1339 C C . ALA A 1 174 ? 16.584 -1.185 -24.246 1.00 88.19 174 ALA A C 1
ATOM 1341 O O . ALA A 1 174 ? 15.972 -0.513 -23.413 1.00 88.19 174 ALA A O 1
ATOM 1342 N N . ILE A 1 175 ? 17.643 -1.936 -23.938 1.00 91.38 175 ILE A N 1
ATOM 1343 C CA . ILE A 1 175 ? 18.250 -1.939 -22.602 1.00 91.38 175 ILE A CA 1
ATOM 1344 C C . ILE A 1 175 ? 18.744 -0.526 -22.281 1.00 91.38 175 ILE A C 1
ATOM 1346 O O . ILE A 1 175 ? 19.298 0.165 -23.139 1.00 91.38 1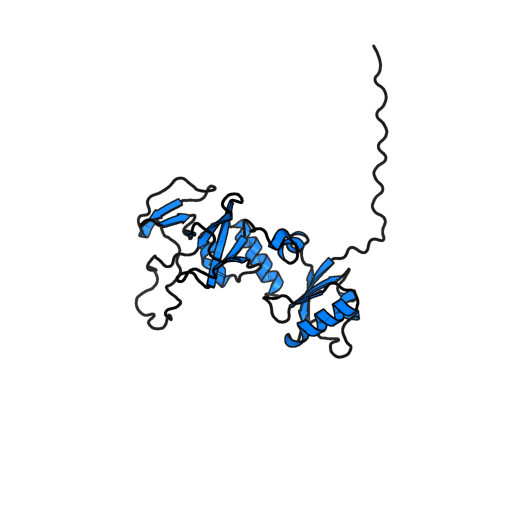75 ILE A O 1
ATOM 1350 N N . GLN A 1 176 ? 18.521 -0.095 -21.047 1.00 90.81 176 GLN A N 1
ATOM 1351 C CA . GLN A 1 176 ? 19.026 1.156 -20.497 1.00 90.81 176 GLN A CA 1
ATOM 1352 C C . GLN A 1 176 ? 19.920 0.885 -19.285 1.00 90.81 176 GLN A C 1
ATOM 1354 O O . GLN A 1 176 ? 19.842 -0.197 -18.694 1.00 90.81 176 GLN A O 1
ATOM 1359 N N . PRO A 1 177 ? 20.747 1.865 -18.878 1.00 88.69 177 PRO A N 1
ATOM 1360 C CA . PRO A 1 177 ? 21.428 1.813 -17.593 1.00 88.69 177 PRO A CA 1
ATOM 1361 C C . PRO A 1 177 ? 20.442 1.527 -16.457 1.00 88.69 177 PRO A C 1
ATOM 1363 O O . PRO A 1 177 ? 19.308 2.016 -16.461 1.00 88.69 177 PRO A O 1
ATOM 1366 N N . SER A 1 178 ? 20.874 0.733 -15.480 1.00 86.62 178 SER A N 1
ATOM 1367 C CA . SER A 1 178 ? 20.041 0.398 -14.328 1.00 86.62 178 SER A CA 1
ATOM 1368 C C . SER A 1 178 ? 19.666 1.652 -13.542 1.00 86.62 178 SER A C 1
ATOM 1370 O O . SER A 1 178 ? 20.529 2.486 -13.263 1.00 86.62 178 SER A O 1
ATOM 1372 N N . ILE A 1 179 ? 18.411 1.748 -13.111 1.00 82.38 179 ILE A N 1
ATOM 1373 C CA . ILE A 1 179 ? 17.933 2.825 -12.236 1.00 82.38 179 ILE A CA 1
ATOM 1374 C C . ILE A 1 179 ? 17.723 2.222 -10.851 1.00 82.38 179 ILE A C 1
ATOM 1376 O O . ILE A 1 179 ? 17.006 1.235 -10.722 1.00 82.38 179 ILE A O 1
ATOM 1380 N N . CYS A 1 180 ? 18.374 2.777 -9.824 1.00 78.94 180 CYS A N 1
ATOM 1381 C CA . CYS A 1 180 ? 18.329 2.244 -8.454 1.00 78.94 180 CYS A CA 1
ATOM 1382 C C . CYS A 1 180 ? 18.698 0.743 -8.370 1.00 78.94 180 CYS A C 1
ATOM 1384 O O . CYS A 1 180 ? 18.107 0.000 -7.595 1.00 78.94 180 CYS A O 1
ATOM 1386 N N . GLY A 1 181 ? 19.636 0.282 -9.208 1.00 83.38 181 GLY A N 1
ATOM 1387 C CA . GLY A 1 181 ? 20.044 -1.129 -9.280 1.00 83.38 181 GLY A CA 1
ATOM 1388 C C . GLY A 1 181 ? 19.049 -2.063 -9.985 1.00 83.38 181 GLY A C 1
ATOM 1389 O O . GLY A 1 181 ? 19.299 -3.261 -10.066 1.00 83.38 181 GLY A O 1
ATOM 1390 N N . MET A 1 182 ? 17.945 -1.538 -10.526 1.00 87.62 182 MET A N 1
ATOM 1391 C CA . MET A 1 182 ? 16.922 -2.315 -11.229 1.00 87.62 182 MET A CA 1
ATOM 1392 C C . MET A 1 182 ? 17.083 -2.268 -12.747 1.00 87.62 182 MET A C 1
ATOM 1394 O O . MET A 1 182 ? 17.503 -1.258 -13.320 1.00 87.62 182 MET A O 1
ATOM 1398 N N . ALA A 1 183 ? 16.692 -3.364 -13.402 1.00 88.31 183 ALA A N 1
ATOM 1399 C CA . ALA A 1 183 ? 16.700 -3.476 -14.855 1.00 88.31 183 ALA A CA 1
ATOM 1400 C C . ALA A 1 183 ? 15.755 -2.445 -15.487 1.00 88.31 183 ALA A C 1
ATOM 1402 O O . ALA A 1 183 ? 14.594 -2.327 -15.086 1.00 88.31 183 ALA A O 1
ATOM 1403 N N . CYS A 1 184 ? 16.257 -1.723 -16.488 1.00 91.31 184 CYS A N 1
ATOM 1404 C CA . CYS A 1 184 ? 15.549 -0.632 -17.142 1.00 91.31 184 CYS A CA 1
ATOM 1405 C C . CYS A 1 184 ? 15.506 -0.845 -18.659 1.00 91.31 184 CYS A C 1
ATOM 1407 O O . CYS A 1 184 ? 16.503 -1.228 -19.274 1.00 91.31 184 CYS A O 1
ATOM 1409 N N . TYR A 1 185 ? 14.348 -0.579 -19.260 1.00 92.12 185 TYR A N 1
ATOM 1410 C CA . TYR A 1 185 ? 14.114 -0.727 -20.693 1.00 92.12 185 TYR A CA 1
ATOM 1411 C C . TYR A 1 185 ? 13.329 0.457 -21.243 1.00 92.12 185 TYR A C 1
ATOM 1413 O O . TYR A 1 185 ? 12.436 0.977 -20.578 1.00 92.12 185 TYR A O 1
ATOM 1421 N N . ILE A 1 186 ? 13.597 0.837 -22.490 1.00 90.50 186 ILE A N 1
ATOM 1422 C CA . ILE A 1 186 ? 12.765 1.786 -23.236 1.00 90.50 186 ILE A CA 1
ATOM 1423 C C . ILE A 1 186 ? 12.050 1.060 -24.371 1.00 90.50 186 ILE A C 1
ATOM 1425 O O . ILE A 1 186 ? 12.661 0.343 -25.164 1.00 90.50 186 ILE A O 1
ATOM 1429 N N . HIS A 1 187 ? 10.742 1.279 -24.476 1.00 89.06 187 HIS A N 1
ATOM 1430 C CA . HIS A 1 187 ? 9.928 0.811 -25.593 1.00 89.06 187 HIS A CA 1
ATOM 1431 C C . HIS A 1 187 ? 8.872 1.859 -25.953 1.00 89.06 187 HIS A C 1
ATOM 1433 O O . HIS A 1 187 ? 8.107 2.288 -25.092 1.00 89.06 187 HIS A O 1
ATOM 1439 N N . LYS A 1 188 ? 8.816 2.270 -27.230 1.00 86.38 188 LYS A N 1
ATOM 1440 C CA . LYS A 1 188 ? 7.864 3.276 -27.749 1.00 86.38 188 LYS A CA 1
ATOM 1441 C C . LYS A 1 188 ? 7.764 4.523 -26.854 1.00 86.38 188 LYS A C 1
ATOM 1443 O O . LYS A 1 188 ? 6.670 4.896 -26.440 1.00 86.38 188 LYS A O 1
ATOM 1448 N N . HIS A 1 189 ? 8.909 5.124 -26.522 1.00 85.88 189 HIS A N 1
ATOM 1449 C CA . HIS A 1 189 ? 9.033 6.318 -25.661 1.00 85.88 189 HIS A CA 1
ATOM 1450 C C . HIS A 1 189 ? 8.597 6.147 -24.197 1.00 85.88 189 HIS A C 1
ATOM 1452 O O . HIS A 1 189 ? 8.543 7.125 -23.459 1.00 85.88 189 HIS A O 1
ATOM 1458 N N . HIS A 1 190 ? 8.314 4.922 -23.763 1.00 87.81 190 HIS A N 1
ATOM 1459 C CA . HIS A 1 190 ? 7.998 4.615 -22.377 1.00 87.81 190 HIS A CA 1
ATOM 1460 C C . HIS A 1 190 ? 9.180 3.914 -21.719 1.00 87.81 190 HIS A C 1
ATOM 1462 O O . HIS A 1 190 ? 9.772 3.005 -22.307 1.00 87.81 190 HIS A O 1
ATOM 1468 N N . THR A 1 191 ? 9.489 4.328 -20.494 1.00 89.69 191 THR A N 1
ATOM 1469 C CA . THR A 1 191 ? 10.530 3.718 -19.666 1.00 89.69 191 THR A CA 1
ATOM 1470 C C . THR A 1 191 ? 9.902 2.691 -18.738 1.00 89.69 191 THR A C 1
ATOM 1472 O O . THR A 1 191 ? 8.912 2.979 -18.067 1.00 89.69 191 THR A O 1
ATOM 1475 N N . TYR A 1 192 ? 10.489 1.503 -18.682 1.00 90.50 192 TYR A N 1
ATOM 1476 C CA . TYR A 1 192 ? 10.047 0.400 -17.846 1.00 90.50 192 TYR A CA 1
ATOM 1477 C C . TYR A 1 192 ? 11.161 0.002 -16.877 1.00 90.50 192 TYR A C 1
ATOM 1479 O O . TYR A 1 192 ? 12.250 -0.350 -17.321 1.00 90.50 192 TYR A O 1
ATOM 1487 N N . ILE A 1 193 ? 10.883 0.026 -15.574 1.00 89.94 193 ILE A N 1
ATOM 1488 C CA . ILE A 1 193 ? 11.790 -0.414 -14.505 1.00 89.94 193 ILE A CA 1
ATOM 1489 C C . ILE A 1 193 ? 11.216 -1.684 -13.891 1.00 89.94 193 ILE A C 1
ATOM 1491 O O . ILE A 1 193 ? 10.055 -1.695 -13.483 1.00 89.94 193 ILE A O 1
ATOM 1495 N N . SER A 1 194 ? 12.009 -2.755 -13.838 1.00 88.88 194 SER A N 1
ATOM 1496 C CA . SER A 1 194 ? 11.567 -4.066 -13.336 1.00 88.88 194 SER A CA 1
ATOM 1497 C C . SER A 1 194 ? 10.222 -4.477 -13.942 1.00 88.88 194 SER A C 1
ATOM 1499 O O . SER A 1 194 ? 9.305 -4.880 -13.240 1.00 88.88 194 SER A O 1
ATOM 1501 N N . SER A 1 195 ? 10.079 -4.309 -15.261 1.00 89.94 195 SER A N 1
ATOM 1502 C CA . SER A 1 195 ? 8.858 -4.617 -16.026 1.00 89.94 195 SER A CA 1
ATOM 1503 C C . SER A 1 195 ? 7.624 -3.740 -15.733 1.00 89.94 195 SER A C 1
ATOM 1505 O O . SER A 1 195 ? 6.568 -3.957 -16.330 1.00 89.94 195 SER A O 1
ATOM 1507 N N . LEU A 1 196 ? 7.730 -2.732 -14.865 1.00 89.88 196 LEU A N 1
ATOM 1508 C CA . LEU A 1 196 ? 6.680 -1.752 -14.573 1.00 89.88 196 LEU A CA 1
ATOM 1509 C C . LEU A 1 196 ? 6.945 -0.447 -15.318 1.00 89.88 196 LEU A C 1
ATOM 1511 O O . LEU A 1 196 ? 8.087 -0.035 -15.474 1.00 89.88 196 LEU A O 1
ATOM 1515 N N . LEU A 1 197 ? 5.890 0.225 -15.758 1.00 88.19 197 LEU A N 1
ATOM 1516 C CA . LEU A 1 197 ? 5.973 1.534 -16.385 1.00 88.19 197 LEU A CA 1
ATOM 1517 C C . LEU A 1 197 ? 6.377 2.596 -15.354 1.00 88.19 197 LEU A C 1
ATOM 1519 O O . LEU A 1 197 ? 5.700 2.760 -14.338 1.00 88.19 197 LEU A O 1
ATOM 1523 N N . LEU A 1 198 ? 7.434 3.349 -15.656 1.00 81.25 198 LEU A N 1
ATOM 1524 C CA . LEU A 1 198 ? 7.830 4.535 -14.909 1.00 81.25 198 LEU A CA 1
ATOM 1525 C C . LEU A 1 198 ? 6.993 5.735 -15.355 1.00 81.25 198 LEU A C 1
ATOM 1527 O O . LEU A 1 198 ? 7.056 6.154 -16.512 1.00 81.25 198 LEU A O 1
ATOM 1531 N N . GLN A 1 199 ? 6.248 6.317 -14.420 1.00 71.44 199 GLN A N 1
ATOM 1532 C CA . GLN A 1 199 ? 5.568 7.590 -14.607 1.00 71.44 199 GLN A CA 1
ATOM 1533 C C . GLN A 1 199 ? 6.247 8.664 -13.755 1.00 71.44 199 GLN A C 1
ATOM 1535 O O . GLN A 1 199 ? 6.377 8.531 -12.538 1.00 71.44 199 GLN A O 1
ATOM 1540 N N . LEU A 1 200 ? 6.678 9.734 -14.422 1.00 62.53 200 LEU A N 1
ATOM 1541 C CA . LEU A 1 200 ? 7.252 10.911 -13.787 1.00 62.53 200 LEU A CA 1
ATOM 1542 C C . LEU A 1 200 ? 6.144 11.926 -13.518 1.00 62.53 200 LEU A C 1
ATOM 1544 O O . LEU A 1 200 ? 5.287 12.150 -14.373 1.00 62.53 200 LEU A O 1
ATOM 1548 N N . THR A 1 201 ? 6.240 12.579 -12.363 1.00 58.41 201 THR A N 1
ATOM 1549 C CA . THR A 1 201 ? 5.415 13.683 -11.848 1.00 58.41 201 THR A CA 1
ATOM 1550 C C . THR A 1 201 ? 4.152 13.313 -11.075 1.00 58.41 201 THR A C 1
ATOM 1552 O O . THR A 1 201 ? 3.461 12.323 -11.322 1.00 58.41 201 THR A O 1
ATOM 1555 N N . LYS A 1 202 ? 3.893 14.194 -10.102 1.00 58.50 202 LYS A N 1
ATOM 1556 C CA . LYS A 1 202 ? 2.796 14.253 -9.137 1.00 58.50 202 LYS A CA 1
ATOM 1557 C C . LYS A 1 202 ? 1.438 14.213 -9.850 1.00 58.50 202 LYS A C 1
ATOM 1559 O O . LYS A 1 202 ? 0.751 15.220 -10.007 1.00 58.50 202 LYS A O 1
ATOM 1564 N N . THR A 1 203 ? 1.022 13.025 -10.276 1.00 59.19 203 THR A N 1
ATOM 1565 C CA . THR A 1 203 ? -0.402 12.745 -10.444 1.00 59.19 203 THR A CA 1
ATOM 1566 C C . THR A 1 203 ? -1.012 12.812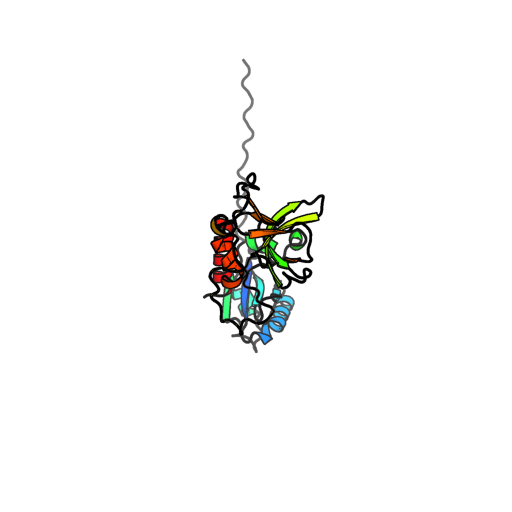 -9.059 1.00 59.19 203 THR A C 1
ATOM 1568 O O . THR A 1 203 ? -0.365 12.481 -8.072 1.00 59.19 203 THR A O 1
ATOM 1571 N N . GLN A 1 204 ? -2.219 13.342 -8.950 1.00 68.38 204 GLN A N 1
ATOM 1572 C CA . GLN A 1 204 ? -2.870 13.455 -7.654 1.00 68.38 204 GLN A CA 1
ATOM 1573 C C . GLN A 1 204 ? -3.033 12.051 -7.099 1.00 68.38 204 GLN A C 1
ATOM 1575 O O . GLN A 1 204 ? -3.848 11.303 -7.622 1.00 68.38 204 GLN A O 1
ATOM 1580 N N . VAL A 1 205 ? -2.190 11.675 -6.150 1.00 75.81 205 VAL A N 1
ATOM 1581 C CA . VAL A 1 205 ? -2.120 10.332 -5.594 1.00 75.81 205 VAL A CA 1
ATOM 1582 C C . VAL A 1 205 ? -2.489 10.381 -4.127 1.00 75.81 205 VAL A C 1
ATOM 1584 O O . VAL A 1 205 ? -2.239 11.374 -3.449 1.00 75.81 205 VAL A O 1
ATOM 1587 N N . GLU A 1 206 ? -3.082 9.301 -3.649 1.00 80.25 206 GLU A N 1
ATOM 1588 C CA . GLU A 1 206 ? -3.432 9.109 -2.248 1.00 80.25 206 GLU A CA 1
ATOM 1589 C C . GLU A 1 206 ? -2.627 7.933 -1.693 1.00 80.25 206 GLU A C 1
ATOM 1591 O O . GLU A 1 206 ? -2.591 6.887 -2.346 1.00 80.25 206 GLU A O 1
ATOM 1596 N N . PRO A 1 207 ? -1.967 8.066 -0.531 1.00 79.81 207 PRO A N 1
ATOM 1597 C CA . PRO A 1 207 ? -1.264 6.946 0.078 1.00 79.81 207 PRO A CA 1
ATOM 1598 C C . PRO A 1 207 ? -2.238 5.811 0.423 1.00 79.81 207 PRO A C 1
ATOM 1600 O O . PRO A 1 207 ? -3.358 6.040 0.880 1.00 79.81 207 PRO A O 1
ATOM 1603 N N . VAL A 1 208 ? -1.799 4.569 0.231 1.00 79.25 208 VAL A N 1
ATOM 1604 C CA . VAL A 1 208 ? -2.559 3.361 0.570 1.00 79.25 208 VAL A CA 1
ATOM 1605 C C . VAL A 1 208 ? -1.743 2.516 1.532 1.00 79.25 208 VAL A C 1
ATOM 1607 O O . VAL A 1 208 ? -0.655 2.071 1.214 1.00 79.25 208 VAL A O 1
ATOM 1610 N N . LEU A 1 209 ? -2.262 2.270 2.729 1.00 75.69 209 LEU A N 1
ATOM 1611 C CA . LEU A 1 209 ? -1.467 1.631 3.785 1.00 75.69 209 LEU A CA 1
ATOM 1612 C C . LEU A 1 209 ? -1.414 0.108 3.632 1.00 75.69 209 LEU A C 1
ATOM 1614 O O . LEU A 1 209 ? -0.369 -0.508 3.831 1.00 75.69 209 LEU A O 1
ATOM 1618 N N . THR A 1 210 ? -2.537 -0.501 3.255 1.00 76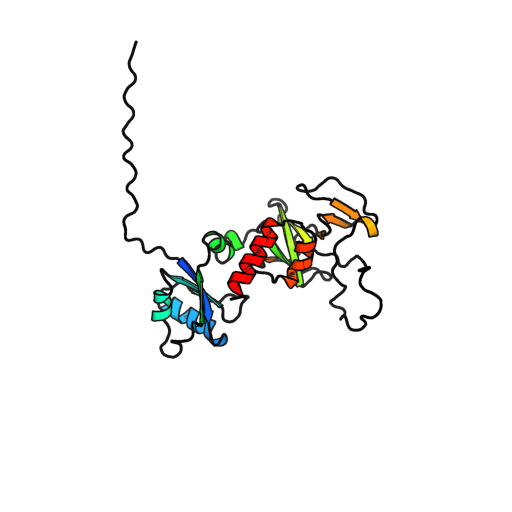.06 210 THR A N 1
ATOM 1619 C CA . THR A 1 210 ? -2.677 -1.958 3.165 1.00 76.06 210 THR A CA 1
ATOM 1620 C C . THR A 1 210 ? -3.412 -2.371 1.895 1.00 76.06 210 THR A C 1
ATOM 1622 O O . THR A 1 210 ? -4.579 -2.769 1.943 1.00 76.06 210 THR A O 1
ATOM 1625 N N . PRO A 1 211 ? -2.756 -2.269 0.723 1.00 82.06 211 PRO A N 1
ATOM 1626 C CA . PRO A 1 211 ? -3.347 -2.780 -0.503 1.00 82.06 211 PRO A CA 1
ATOM 1627 C C . PRO A 1 211 ? -3.509 -4.305 -0.422 1.00 82.06 211 PRO A C 1
ATOM 1629 O O . PRO A 1 211 ? -2.730 -5.001 0.232 1.00 82.06 211 PRO A O 1
ATOM 1632 N N . SER A 1 212 ? -4.532 -4.834 -1.091 1.00 77.62 212 SER A N 1
ATOM 1633 C CA . SER A 1 212 ? -4.761 -6.281 -1.147 1.00 77.62 212 SER A CA 1
ATOM 1634 C C . SER A 1 212 ? -3.749 -6.994 -2.050 1.00 77.62 212 SER A C 1
ATOM 1636 O O . SER A 1 212 ? -3.276 -6.398 -3.022 1.00 77.62 212 SER A O 1
ATOM 1638 N N . PRO A 1 213 ? -3.469 -8.292 -1.819 1.00 77.81 213 PRO A N 1
ATOM 1639 C CA . PRO A 1 213 ? -2.569 -9.066 -2.674 1.00 77.81 213 PRO A CA 1
ATOM 1640 C C . PRO A 1 213 ? -2.971 -9.042 -4.150 1.00 77.81 213 PRO A C 1
ATOM 1642 O O . PRO A 1 213 ? -2.127 -8.871 -5.022 1.00 77.81 213 PRO A O 1
ATOM 1645 N N . HIS A 1 214 ? -4.273 -9.113 -4.444 1.00 78.12 214 HIS A N 1
ATOM 1646 C CA . HIS A 1 214 ? -4.794 -9.023 -5.812 1.00 78.12 214 HIS A CA 1
ATOM 1647 C C . HIS A 1 214 ? -4.449 -7.691 -6.488 1.00 78.12 214 HIS A C 1
ATOM 1649 O O . HIS A 1 214 ? -4.209 -7.639 -7.693 1.00 78.12 214 HIS A O 1
ATOM 1655 N N . GLN A 1 215 ? -4.427 -6.600 -5.723 1.00 80.81 215 GLN A N 1
ATOM 1656 C CA . GLN A 1 215 ? -4.133 -5.278 -6.257 1.00 80.81 215 GLN A CA 1
ATOM 1657 C C . GLN A 1 215 ? -2.653 -5.081 -6.586 1.00 80.81 215 GLN A C 1
ATOM 1659 O O . GLN A 1 215 ? -2.356 -4.336 -7.521 1.00 80.81 215 GLN A O 1
ATOM 1664 N N . ILE A 1 216 ? -1.758 -5.740 -5.846 1.00 85.75 216 ILE A N 1
ATOM 1665 C CA . ILE A 1 216 ? -0.302 -5.617 -6.007 1.00 85.75 216 ILE A CA 1
ATOM 1666 C C . ILE A 1 216 ? 0.332 -6.815 -6.720 1.00 85.75 216 ILE A C 1
ATOM 1668 O O . ILE A 1 216 ? 1.544 -6.841 -6.897 1.00 85.75 216 ILE A O 1
ATOM 1672 N N . ALA A 1 217 ? -0.457 -7.802 -7.152 1.00 83.75 217 ALA A N 1
ATOM 1673 C CA . ALA A 1 217 ? 0.040 -9.049 -7.737 1.00 83.75 217 ALA A CA 1
ATOM 1674 C C . ALA A 1 217 ? 1.014 -8.827 -8.905 1.00 83.75 217 ALA A C 1
ATOM 1676 O O . ALA A 1 217 ? 2.005 -9.541 -9.032 1.00 83.75 217 ALA A O 1
ATOM 1677 N N . LEU A 1 218 ? 0.767 -7.807 -9.735 1.00 86.69 218 LEU A N 1
ATOM 1678 C CA . LEU A 1 218 ? 1.669 -7.460 -10.832 1.00 86.69 218 LEU A CA 1
ATOM 1679 C C . LEU A 1 218 ? 2.992 -6.887 -10.314 1.00 86.69 218 LEU A C 1
ATOM 1681 O O . LEU A 1 218 ? 4.034 -7.283 -10.813 1.00 86.69 218 LEU A O 1
ATOM 1685 N N . HIS A 1 219 ? 2.982 -6.035 -9.288 1.00 91.19 219 HIS A N 1
ATOM 1686 C CA . HIS A 1 219 ? 4.203 -5.528 -8.647 1.00 91.19 219 HIS A CA 1
ATOM 1687 C C . HIS A 1 219 ? 5.001 -6.634 -7.947 1.00 91.19 219 HIS A C 1
ATOM 1689 O O . HIS A 1 219 ? 6.228 -6.620 -7.984 1.00 91.19 219 HIS A O 1
ATOM 1695 N N . VAL A 1 220 ? 4.318 -7.626 -7.368 1.00 87.19 220 VAL A N 1
ATOM 1696 C CA . VAL A 1 220 ? 4.958 -8.840 -6.835 1.00 87.19 220 VAL A CA 1
ATOM 1697 C C . VAL A 1 220 ? 5.618 -9.623 -7.969 1.00 87.19 220 VAL A C 1
ATOM 1699 O O . VAL A 1 2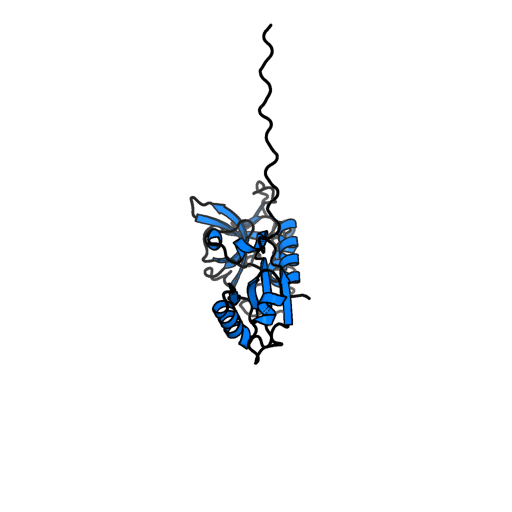20 ? 6.803 -9.928 -7.893 1.00 87.19 220 VAL A O 1
ATOM 1702 N N . GLY A 1 221 ? 4.883 -9.891 -9.053 1.00 86.38 221 GLY A N 1
ATOM 1703 C CA . GLY A 1 221 ? 5.406 -10.606 -10.221 1.00 86.38 221 GLY A CA 1
ATOM 1704 C C . GLY A 1 221 ? 6.527 -9.862 -10.953 1.00 86.38 221 GLY A C 1
ATOM 1705 O O . GLY A 1 221 ? 7.335 -10.484 -11.635 1.00 86.38 221 GLY A O 1
ATOM 1706 N N . SER A 1 222 ? 6.600 -8.540 -10.800 1.00 88.88 222 SER A N 1
ATOM 1707 C CA . SER A 1 222 ? 7.647 -7.703 -11.380 1.00 88.88 222 SER A CA 1
ATOM 1708 C C . SER A 1 222 ? 8.954 -7.735 -10.580 1.00 88.88 222 SER A C 1
ATOM 1710 O O . SER A 1 222 ? 9.981 -7.295 -11.093 1.00 88.88 222 SER A O 1
ATOM 1712 N N . MET A 1 223 ? 8.921 -8.236 -9.337 1.00 88.50 223 MET A N 1
ATOM 1713 C CA . MET A 1 223 ? 10.068 -8.323 -8.425 1.00 88.50 223 MET A CA 1
ATOM 1714 C C . MET A 1 223 ? 10.758 -6.971 -8.172 1.00 88.50 223 MET A C 1
ATOM 1716 O O . MET A 1 223 ? 11.969 -6.916 -7.979 1.00 88.50 223 MET A O 1
ATOM 1720 N N . VAL A 1 224 ? 9.995 -5.870 -8.179 1.00 87.69 224 VAL A N 1
ATOM 1721 C CA . VAL A 1 224 ? 10.544 -4.509 -8.031 1.00 87.69 224 VAL A CA 1
ATOM 1722 C C . VAL A 1 224 ? 11.204 -4.271 -6.666 1.00 87.69 224 VAL A C 1
ATOM 1724 O O . VAL A 1 224 ? 12.283 -3.697 -6.607 1.00 87.69 224 VAL A O 1
ATOM 1727 N N . ASP A 1 225 ? 10.581 -4.745 -5.586 1.00 89.69 225 ASP A N 1
ATOM 1728 C CA . ASP A 1 225 ? 11.133 -4.723 -4.225 1.00 89.69 225 ASP A CA 1
ATOM 1729 C C . ASP A 1 225 ? 10.561 -5.910 -3.428 1.00 89.69 225 ASP A C 1
ATOM 1731 O O . ASP A 1 225 ? 9.530 -5.784 -2.759 1.00 89.69 225 ASP A O 1
ATOM 1735 N N . PRO A 1 226 ? 11.177 -7.103 -3.518 1.00 87.81 226 PRO A N 1
ATOM 1736 C CA . PRO A 1 226 ? 10.636 -8.310 -2.896 1.00 87.81 226 PRO A CA 1
ATOM 1737 C C . PRO A 1 226 ? 10.451 -8.194 -1.376 1.00 87.81 226 PRO A C 1
ATOM 1739 O O . PRO A 1 226 ? 9.487 -8.739 -0.833 1.00 87.81 226 PRO A O 1
ATOM 1742 N N . ALA A 1 227 ? 11.338 -7.464 -0.691 1.00 86.56 227 ALA A N 1
ATOM 1743 C CA . ALA A 1 227 ? 11.269 -7.282 0.755 1.00 86.56 227 ALA A CA 1
ATOM 1744 C C . ALA A 1 227 ? 10.053 -6.428 1.141 1.00 86.56 227 ALA A C 1
ATOM 1746 O O . ALA A 1 227 ? 9.260 -6.824 2.001 1.00 86.56 227 ALA A O 1
ATOM 1747 N N . PHE A 1 228 ? 9.843 -5.302 0.458 1.00 87.50 228 PHE A N 1
ATOM 1748 C CA . PHE A 1 228 ? 8.682 -4.447 0.693 1.00 87.50 228 PHE A CA 1
ATOM 1749 C C . PHE A 1 228 ? 7.359 -5.134 0.324 1.00 87.50 228 PHE A C 1
ATOM 1751 O O . PHE A 1 228 ? 6.362 -4.995 1.044 1.00 87.50 228 PHE A O 1
ATOM 1758 N N . MET A 1 229 ? 7.336 -5.933 -0.749 1.00 89.12 229 MET A N 1
ATOM 1759 C CA . MET A 1 229 ? 6.160 -6.732 -1.122 1.00 89.12 229 MET A CA 1
ATOM 1760 C C . MET A 1 229 ? 5.801 -7.753 -0.034 1.00 89.12 229 MET A C 1
ATOM 1762 O O . MET A 1 229 ? 4.632 -7.871 0.339 1.00 89.12 229 MET A O 1
ATOM 1766 N N . ALA A 1 230 ? 6.796 -8.450 0.526 1.00 86.38 230 ALA A N 1
ATOM 1767 C CA . ALA A 1 230 ? 6.588 -9.408 1.609 1.00 86.38 230 ALA A CA 1
ATOM 1768 C C . ALA A 1 230 ? 6.029 -8.734 2.875 1.00 86.38 230 ALA A C 1
ATOM 1770 O O . ALA A 1 230 ? 5.067 -9.231 3.466 1.00 86.38 230 ALA A O 1
ATOM 1771 N N . ILE A 1 231 ? 6.568 -7.568 3.251 1.00 85.38 231 ILE A N 1
ATOM 1772 C CA . ILE A 1 231 ? 6.056 -6.760 4.370 1.00 85.38 231 ILE A CA 1
ATOM 1773 C C . ILE A 1 231 ? 4.609 -6.326 4.104 1.00 85.38 231 ILE A C 1
ATOM 1775 O O . ILE A 1 231 ? 3.760 -6.431 4.989 1.00 85.38 231 ILE A O 1
ATOM 1779 N N . THR A 1 232 ? 4.301 -5.890 2.882 1.00 86.38 232 THR A N 1
ATOM 1780 C CA . THR A 1 232 ? 2.945 -5.479 2.486 1.00 86.38 232 THR A CA 1
ATOM 1781 C C . THR A 1 232 ? 1.949 -6.632 2.617 1.00 86.38 232 THR A C 1
ATOM 1783 O O . THR A 1 232 ? 0.894 -6.464 3.232 1.00 86.38 232 THR A O 1
ATOM 1786 N N . HIS A 1 233 ? 2.288 -7.819 2.104 1.00 83.19 233 HIS A N 1
ATOM 1787 C CA . HIS A 1 233 ? 1.464 -9.019 2.270 1.00 83.19 233 HIS A CA 1
ATOM 1788 C C . HIS A 1 233 ? 1.274 -9.380 3.746 1.00 83.19 233 HIS A C 1
ATOM 1790 O O . HIS A 1 233 ? 0.148 -9.618 4.177 1.00 83.19 233 HIS A O 1
ATOM 1796 N N . ALA A 1 234 ? 2.343 -9.366 4.546 1.00 81.44 234 ALA A N 1
ATOM 1797 C CA . ALA A 1 234 ? 2.252 -9.653 5.974 1.00 81.44 234 ALA A CA 1
ATOM 1798 C C . ALA A 1 234 ? 1.331 -8.658 6.705 1.00 81.44 234 ALA A C 1
ATOM 1800 O O . ALA A 1 234 ? 0.510 -9.073 7.526 1.00 81.44 234 ALA A O 1
ATOM 1801 N N . ARG A 1 235 ? 1.417 -7.359 6.382 1.00 78.38 235 ARG A N 1
ATOM 1802 C CA . ARG A 1 235 ? 0.527 -6.316 6.918 1.00 78.38 235 ARG A CA 1
ATOM 1803 C C . ARG A 1 235 ? -0.931 -6.558 6.534 1.00 78.38 235 ARG A C 1
ATOM 1805 O O . ARG A 1 235 ? -1.795 -6.495 7.407 1.00 78.38 235 ARG A O 1
ATOM 1812 N N . TYR A 1 236 ? -1.206 -6.881 5.269 1.00 79.12 236 TYR A N 1
ATOM 1813 C CA . TYR A 1 236 ? -2.560 -7.210 4.821 1.00 79.12 236 TYR A CA 1
ATOM 1814 C C . TYR A 1 236 ? -3.114 -8.431 5.568 1.00 79.12 236 TYR A C 1
ATOM 1816 O O . TYR A 1 236 ? -4.193 -8.358 6.159 1.00 79.12 236 TYR A O 1
ATOM 1824 N N . ASN A 1 237 ? -2.353 -9.527 5.626 1.00 75.38 237 ASN A N 1
ATOM 1825 C CA . ASN A 1 237 ? -2.776 -10.756 6.297 1.00 75.38 237 ASN A CA 1
ATOM 1826 C C . ASN A 1 237 ? -3.106 -10.491 7.771 1.00 75.38 237 ASN A C 1
ATOM 1828 O O . ASN A 1 237 ? -4.189 -10.844 8.221 1.00 75.38 237 ASN A O 1
ATOM 1832 N N . ARG A 1 238 ? -2.244 -9.768 8.500 1.00 69.12 238 ARG A N 1
ATOM 1833 C CA . ARG A 1 238 ? -2.486 -9.404 9.910 1.00 69.12 238 ARG A CA 1
ATOM 1834 C C . ARG A 1 238 ? -3.802 -8.645 10.128 1.00 69.12 238 ARG A C 1
ATOM 1836 O O . ARG A 1 238 ? -4.420 -8.807 11.179 1.00 69.12 238 ARG A O 1
ATOM 1843 N N . GLN A 1 239 ? -4.222 -7.812 9.174 1.00 66.69 239 GLN A N 1
ATOM 1844 C CA . GLN A 1 239 ? -5.434 -6.993 9.294 1.00 66.69 239 GLN A CA 1
ATOM 1845 C C . GLN A 1 239 ? -6.718 -7.723 8.865 1.00 66.69 239 GLN A C 1
ATOM 1847 O O . GLN A 1 239 ? -7.778 -7.508 9.471 1.00 66.69 239 GLN A O 1
ATOM 1852 N N . PHE A 1 240 ? -6.645 -8.567 7.831 1.00 64.50 240 PHE A N 1
ATOM 1853 C CA . PHE A 1 240 ? -7.829 -9.117 7.154 1.00 64.50 240 PHE A CA 1
ATOM 1854 C C . PHE A 1 240 ? -7.967 -10.631 7.216 1.00 64.50 240 PHE A C 1
ATOM 1856 O O . PHE A 1 240 ? -9.099 -11.111 7.208 1.00 64.50 240 PHE A O 1
ATOM 1863 N N . TRP A 1 241 ? -6.864 -11.367 7.316 1.00 56.59 241 TRP A N 1
ATOM 1864 C CA . TRP A 1 241 ? -6.868 -12.821 7.418 1.00 56.59 241 TRP A CA 1
ATOM 1865 C C . TRP A 1 241 ? -6.412 -13.241 8.815 1.00 56.59 241 TRP A C 1
ATOM 1867 O O . TRP A 1 241 ? -5.226 -13.412 9.094 1.00 56.59 241 TRP A O 1
ATOM 1877 N N . LYS A 1 242 ? -7.401 -13.379 9.697 1.00 49.34 242 LYS A N 1
ATOM 1878 C CA . LYS A 1 242 ? -7.345 -14.305 10.826 1.00 49.34 242 LYS A CA 1
ATOM 1879 C C . LYS A 1 242 ? -8.237 -15.483 10.486 1.00 49.34 242 LYS A C 1
ATOM 1881 O O . LYS A 1 242 ? -9.387 -15.198 10.079 1.00 49.34 242 LYS A O 1
#

Foldseek 3Di:
DDDDDDDDPDDPPDDPDPDPLDWFKKKWAFPVLVCQVVLQVQCVVVVWNKDDQPVDGRIMITTGSDPVVSLVSGDPVRNPGTPDMDTDDPVCCCVRPNPCLVPDDVQFKKAFCDDVLRHRAIWTFHDADPVQRKTWIWAQDLPDQDPPPPPDPPVQPPNPSPRAFADCVVQVFDWDPADVNFTWTDGPNFIATLRTTTDMGCRPIHTDQADDCVRCVRVCVSPRDVVVNVVNNVVNCVNPPD

Sequence (242 aa):
MSIPPPFPSVSPASLPSQGETVMKMWFVRIIPASSASYIASMWNKAGLAASEHKLLWGRVTVSAPSPSTFIHVLPPSHSSSVNCYSLVPAEDYICLFGIAALEPQVPGWYKILKCRMYKGDLAYALSYDAASSCSNILLASRYLPDPTCRDRDDKIGQDQKARCLFKPELYRGAIQPSICGMACYIHKHHTYISSLLLQLTKTQVEPVLTPSPHQIALHVGSMVDPAFMAITHARYNRQFWK

Secondary structure (DSSP, 8-state):
-PPPPPPP--PPP-PPPTT----EEEEEEESSGGGHHHHHHHHHHTT--EEE-TTSTTEEEEEESSHHHHHHTS-GGGTT-EEEEEEPPHHHHHHHHSGGGGSPPSSEEEEESS-TTTTT-EEEEEEEETTTTEEEEEE-BSSS--TT--S--TTS-TT----B---HHHHTPEEEEEETTEEEEEETTEEEETTEEEEES---EEE-SS--HHHHHHHHHTTS-HHHHHHHHHHHHHHH--

Organism: NCBI:txid930991

pLDDT: mean 76.5, std 17.03, range [35.97, 96.12]